Protein AF-A0A537HJK1-F1 (afdb_monomer_lite)

Sequence (276 aa):
MVLLKLMAGYGLSVREIVGTAARRWNKQTEKWVAAEPNLKGLQIQDLSQDGVLVHRKMGGPTELIPLKQDHIGEVRKLIGRRKKGKIIPLSVSRVEQLLRRYSARAGVFDGKVRPQMFRDYYRKNQGLPYLSTTIPLTTTNPPTTTVSRTEGGRHVGRKIDYPGLTYAPINEGGVILLFATMNSNDELGFSVESIADAFPDALVVDYRANRERGVKKYIEFEFLSSNFAKHNHDPAKCDIIDCWEHDWNDCPPNLEVIALKTLIKELERETFGTSR

pLDDT: mean 83.02, std 17.15, range [33.94, 98.5]

Foldseek 3Di:
DLLLCCCQVQLDFPCQAAFADQWDQDPVVRDTDGHDTQHQHFKPVQQDQQAGFTDDGPRPDTDGGGDDNVSSVVLCVCCDPPDIGHSDNDHLVRVLVVQLVVCVVVVVDDSPDHRVVSSVNNVVCPPDPPPPDDDDPPPPDPDDPDPPDDPPDPDFAPALCPVQDGHQDPWLVSLVSLVVSCVVVVNQQWAWPDADPDPLRTWIWHCPVHVVHTDIFGERGGQEPCVCVVVVPDLVRGQEYRYCYYDDPPPDPSYHYHHVVVSSVVVVCVVPVPPD

Structure (mmCIF, N/CA/C/O backbone):
data_AF-A0A537HJK1-F1
#
_entry.id   AF-A0A537HJK1-F1
#
loop_
_atom_site.group_PDB
_atom_site.id
_atom_site.type_symbol
_atom_site.label_atom_id
_atom_site.label_alt_id
_atom_site.label_comp_id
_atom_site.label_asym_id
_atom_site.label_entity_id
_atom_site.label_seq_id
_atom_site.pdbx_PDB_ins_code
_atom_site.Cartn_x
_atom_site.Cartn_y
_atom_site.Cartn_z
_atom_site.occupancy
_atom_site.B_iso_or_equiv
_atom_site.auth_seq_id
_atom_site.auth_comp_id
_atom_site.auth_asym_id
_atom_site.auth_atom_id
_atom_site.pdbx_PDB_model_num
ATOM 1 N N . MET A 1 1 ? -16.360 0.444 6.111 1.00 75.12 1 MET A N 1
ATOM 2 C CA . MET A 1 1 ? -17.560 0.992 6.789 1.00 75.12 1 MET A CA 1
ATOM 3 C C . MET A 1 1 ? -17.384 1.191 8.293 1.00 75.12 1 MET A C 1
ATOM 5 O O . MET A 1 1 ? -17.722 2.274 8.747 1.00 75.12 1 MET A O 1
ATOM 9 N N . VAL A 1 2 ? -16.835 0.226 9.049 1.00 89.44 2 VAL A N 1
ATOM 10 C CA . VAL A 1 2 ? -16.675 0.297 10.525 1.00 89.44 2 VAL A CA 1
ATOM 11 C C . VAL A 1 2 ? -16.113 1.636 11.027 1.00 89.44 2 VAL A C 1
ATOM 13 O O . VAL A 1 2 ? -16.700 2.252 11.906 1.00 89.44 2 VAL A O 1
ATOM 16 N N . LEU A 1 3 ? -15.046 2.156 10.407 1.00 92.62 3 LEU A N 1
ATOM 17 C CA . LEU A 1 3 ? -14.469 3.461 10.764 1.00 92.62 3 LEU A CA 1
ATOM 18 C C . LEU A 1 3 ? -15.491 4.614 10.725 1.00 92.62 3 LEU A C 1
ATOM 20 O O . LEU A 1 3 ? -15.520 5.441 11.631 1.00 92.62 3 LEU A O 1
ATOM 24 N N . LEU A 1 4 ? -16.334 4.678 9.688 1.00 90.62 4 LEU A N 1
ATOM 25 C CA . LEU A 1 4 ? -17.344 5.736 9.554 1.00 90.62 4 LEU A CA 1
ATOM 26 C C . LEU A 1 4 ? -18.434 5.592 10.619 1.00 90.62 4 LEU A C 1
ATOM 28 O O . LEU A 1 4 ? -18.873 6.599 11.168 1.00 90.62 4 LEU A O 1
ATOM 32 N N . LYS A 1 5 ? -18.813 4.351 10.958 1.00 91.00 5 LYS A N 1
ATOM 33 C CA . LYS A 1 5 ? -19.760 4.057 12.042 1.00 91.00 5 LYS A CA 1
ATOM 34 C C . LYS A 1 5 ? -19.214 4.473 13.405 1.00 91.00 5 LYS A C 1
ATOM 36 O O . LYS A 1 5 ? -19.960 5.034 14.194 1.00 91.00 5 LYS A O 1
ATOM 41 N N . LEU A 1 6 ? -17.922 4.264 13.667 1.00 93.19 6 LEU A N 1
ATOM 42 C CA . LEU A 1 6 ? -17.278 4.727 14.901 1.00 93.19 6 LEU A CA 1
ATOM 43 C C . LEU A 1 6 ? -17.316 6.259 15.030 1.00 93.19 6 LEU A C 1
ATOM 45 O O . LEU A 1 6 ? -17.586 6.782 16.108 1.00 93.19 6 LEU A O 1
ATOM 49 N N . MET A 1 7 ? -17.124 6.993 13.929 1.00 93.38 7 MET A N 1
ATOM 50 C CA . MET A 1 7 ? -17.211 8.459 13.952 1.00 93.38 7 MET A CA 1
ATOM 51 C C . MET A 1 7 ? -18.654 8.968 14.074 1.00 93.38 7 MET A C 1
ATOM 53 O O . MET A 1 7 ? -18.929 9.815 14.920 1.00 93.38 7 MET A O 1
ATOM 57 N N . ALA A 1 8 ? -19.575 8.459 13.250 1.00 90.25 8 ALA A N 1
ATOM 58 C CA . ALA A 1 8 ? -20.964 8.930 13.206 1.00 90.25 8 ALA A CA 1
ATOM 59 C C . ALA A 1 8 ? -21.854 8.382 14.324 1.00 90.25 8 ALA A C 1
ATOM 61 O O . ALA A 1 8 ? -22.845 9.014 14.671 1.00 90.25 8 ALA A O 1
ATOM 62 N N . GLY A 1 9 ? -21.520 7.212 14.865 1.00 88.81 9 GLY A N 1
ATOM 63 C CA . GLY A 1 9 ? -22.299 6.527 15.892 1.00 88.81 9 GLY A CA 1
ATOM 64 C C . GLY A 1 9 ? -21.818 6.764 17.315 1.00 88.81 9 GLY A C 1
ATOM 65 O O . GLY A 1 9 ? -22.608 6.605 18.235 1.00 88.81 9 GLY A O 1
ATOM 66 N N . TYR A 1 10 ? -20.545 7.125 17.489 1.00 91.38 10 TYR A N 1
ATOM 67 C CA . TYR A 1 10 ? -19.912 7.206 18.810 1.00 91.38 10 TYR A CA 1
ATOM 68 C C . TYR A 1 10 ? -19.036 8.455 18.985 1.00 91.38 10 TYR A C 1
ATOM 70 O O . TYR A 1 10 ? -18.432 8.661 20.033 1.00 91.38 10 TYR A O 1
ATOM 78 N N . GLY A 1 11 ? -18.943 9.314 17.964 1.00 90.19 11 GLY A N 1
ATOM 79 C CA . GLY A 1 11 ? -18.280 10.615 18.073 1.00 90.19 11 GLY A CA 1
ATOM 80 C C . GLY A 1 11 ? -16.761 10.584 18.112 1.00 90.19 11 GLY A C 1
ATOM 81 O O . GLY A 1 11 ? -16.141 11.617 18.399 1.00 90.19 11 GLY A O 1
ATOM 82 N N . LEU A 1 12 ? -16.153 9.435 17.816 1.00 92.81 12 LEU A N 1
ATOM 83 C CA . LEU A 1 12 ? -14.705 9.321 17.727 1.00 92.81 12 LEU A CA 1
ATOM 84 C C . LEU A 1 12 ? -14.195 10.167 16.556 1.00 92.81 12 LEU A C 1
ATOM 86 O O . LEU A 1 12 ? -14.825 10.282 15.505 1.00 92.81 12 LEU A O 1
ATOM 90 N N . SER A 1 13 ? -13.031 10.780 16.722 1.00 93.25 13 SER A N 1
ATOM 91 C CA . SER A 1 13 ? -12.322 11.435 15.629 1.00 93.25 13 SER A CA 1
ATOM 92 C C . SER A 1 13 ? -11.509 10.425 14.823 1.00 93.25 13 SER A C 1
ATOM 94 O O . SER A 1 13 ? -11.049 9.406 15.336 1.00 93.25 13 SER A O 1
ATOM 96 N N . VAL A 1 14 ? -11.232 10.752 13.558 1.00 93.56 14 VAL A N 1
ATOM 97 C CA . VAL A 1 14 ? -10.385 9.908 12.700 1.00 93.56 14 VAL A CA 1
ATOM 98 C C . VAL A 1 14 ? -9.021 9.614 13.332 1.00 93.56 14 VAL A C 1
ATOM 100 O O . VAL A 1 14 ? -8.525 8.501 13.211 1.00 93.56 14 VAL A O 1
ATOM 103 N N . ARG A 1 15 ? -8.434 10.577 14.055 1.00 91.94 15 ARG A N 1
ATOM 104 C CA . ARG A 1 15 ? -7.116 10.423 14.691 1.00 91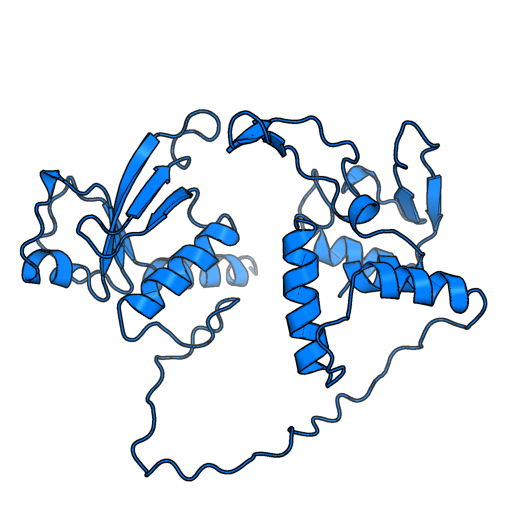.94 15 ARG A CA 1
ATOM 105 C C . ARG A 1 15 ? -7.158 9.540 15.936 1.00 91.94 15 ARG A C 1
ATOM 107 O O . ARG A 1 15 ? -6.177 8.859 16.198 1.00 91.94 15 ARG A O 1
ATOM 114 N N . GLU A 1 16 ? -8.262 9.530 16.675 1.00 93.56 16 GLU A N 1
ATOM 115 C CA . GLU A 1 16 ? -8.461 8.579 17.779 1.00 93.56 16 GLU A CA 1
ATOM 116 C C . GLU A 1 16 ? -8.624 7.157 17.243 1.00 93.56 16 GLU A C 1
ATOM 118 O O . GLU A 1 16 ? -8.127 6.218 17.849 1.00 93.56 16 GLU A O 1
ATOM 123 N N . ILE A 1 17 ? -9.238 7.002 16.066 1.00 94.81 17 ILE A N 1
ATOM 124 C CA . ILE A 1 17 ? -9.432 5.694 15.435 1.00 94.81 17 ILE A CA 1
ATOM 125 C C . ILE A 1 17 ? -8.124 5.151 14.850 1.00 94.81 17 ILE A C 1
ATOM 127 O O . ILE A 1 17 ? -7.726 4.036 15.175 1.00 94.81 17 ILE A O 1
ATOM 131 N N . VAL A 1 18 ? -7.448 5.917 13.986 1.00 93.06 18 VAL A N 1
ATOM 132 C CA . VAL A 1 18 ? -6.310 5.407 13.192 1.00 93.06 18 VAL A CA 1
ATOM 133 C C . VAL A 1 18 ? -4.934 5.856 13.692 1.00 93.06 18 VAL A C 1
ATOM 135 O O . VAL A 1 18 ? -3.899 5.374 13.222 1.00 93.06 18 VAL A O 1
ATOM 138 N N . GLY A 1 19 ? -4.898 6.769 14.660 1.00 90.56 19 GLY A N 1
ATOM 139 C CA . GLY A 1 19 ? -3.673 7.364 15.186 1.00 90.56 19 GLY A CA 1
ATOM 140 C C . GLY A 1 19 ? -3.117 8.488 14.313 1.00 90.56 19 GLY A C 1
ATOM 141 O O . GLY A 1 19 ? -3.625 8.812 13.236 1.00 90.56 19 GLY A O 1
ATOM 142 N N . THR A 1 20 ? -2.044 9.109 14.792 1.00 85.25 20 THR A N 1
ATOM 143 C CA . THR A 1 20 ? -1.252 10.081 14.029 1.00 85.25 20 THR A CA 1
ATOM 144 C C . THR A 1 20 ? -0.061 9.407 13.355 1.00 85.25 20 THR A C 1
ATOM 146 O O . THR A 1 20 ? 0.381 8.342 13.778 1.00 85.25 20 THR A O 1
ATOM 149 N N . ALA A 1 21 ? 0.458 10.021 12.291 1.00 75.94 21 ALA A N 1
ATOM 150 C CA . ALA A 1 21 ? 1.645 9.514 11.612 1.00 75.94 21 ALA A CA 1
ATOM 151 C C . ALA A 1 21 ? 2.870 9.556 12.539 1.00 75.94 21 ALA A C 1
ATOM 153 O O . ALA A 1 21 ? 3.055 10.538 13.255 1.00 75.94 21 ALA A O 1
ATOM 154 N N . ALA A 1 22 ? 3.727 8.536 12.452 1.00 72.44 22 ALA A N 1
ATOM 155 C CA . ALA A 1 22 ? 5.026 8.482 13.132 1.00 72.44 22 ALA A CA 1
ATOM 156 C C . ALA A 1 22 ? 6.115 9.305 12.408 1.00 72.44 22 ALA A C 1
ATOM 158 O O . ALA A 1 22 ? 7.310 9.033 12.499 1.00 72.44 22 ALA A O 1
ATOM 159 N N . ARG A 1 23 ? 5.695 10.280 11.597 1.00 75.12 23 ARG A N 1
ATOM 160 C CA . ARG A 1 23 ? 6.567 11.140 10.802 1.00 75.12 23 ARG A CA 1
ATOM 161 C C . ARG A 1 23 ? 5.969 12.531 10.698 1.00 75.12 23 ARG A C 1
ATOM 163 O O . ARG A 1 23 ? 4.751 12.678 10.568 1.00 75.12 23 ARG A O 1
ATOM 170 N N . ARG A 1 24 ? 6.823 13.548 10.719 1.00 78.44 24 ARG A N 1
ATOM 171 C CA . ARG A 1 24 ? 6.444 14.949 10.508 1.00 78.44 24 ARG A CA 1
ATOM 172 C C . ARG A 1 24 ? 7.284 15.548 9.390 1.00 78.44 24 ARG A C 1
ATOM 174 O O . ARG A 1 24 ? 8.454 15.208 9.247 1.00 78.44 24 ARG A O 1
ATOM 181 N N . TRP A 1 25 ? 6.683 16.438 8.611 1.00 76.81 25 TRP A N 1
ATOM 182 C CA . TRP A 1 25 ? 7.420 17.231 7.636 1.00 76.81 25 TRP A CA 1
ATOM 183 C C . TRP A 1 25 ? 8.265 18.265 8.377 1.00 76.81 25 TRP A C 1
ATOM 185 O O . TRP A 1 25 ? 7.722 19.104 9.102 1.00 76.81 25 TRP A O 1
ATOM 195 N N . ASN A 1 26 ? 9.582 18.191 8.227 1.00 82.06 26 ASN A N 1
ATOM 196 C CA . ASN A 1 26 ? 10.477 19.232 8.695 1.00 82.06 26 ASN A CA 1
ATOM 197 C C . ASN A 1 26 ? 10.571 20.306 7.604 1.00 82.06 26 ASN A C 1
ATOM 199 O O . ASN A 1 26 ? 11.114 20.060 6.534 1.00 82.06 26 ASN A O 1
ATOM 203 N N . LYS A 1 27 ? 10.033 21.499 7.885 1.00 82.06 27 LYS A N 1
ATOM 204 C CA . LYS A 1 27 ? 10.011 22.622 6.936 1.00 82.06 27 LYS A CA 1
ATOM 205 C C . LYS A 1 27 ? 11.396 23.199 6.629 1.00 82.06 27 LYS A C 1
ATOM 207 O O . LYS A 1 27 ? 11.545 23.818 5.592 1.00 82.06 27 LYS A O 1
ATOM 212 N N . GLN A 1 28 ? 12.371 23.033 7.522 1.00 84.69 28 GLN A N 1
ATOM 213 C CA . GLN A 1 28 ? 13.725 23.566 7.336 1.00 84.69 28 GLN A CA 1
ATOM 214 C C . GLN A 1 28 ? 14.575 22.646 6.465 1.00 84.69 28 GLN A C 1
ATOM 216 O O . GLN A 1 28 ? 15.389 23.115 5.684 1.00 84.69 28 GLN A O 1
ATOM 221 N N . THR A 1 29 ? 14.394 21.334 6.614 1.00 84.38 29 THR A N 1
ATOM 222 C CA . THR A 1 29 ? 15.170 20.337 5.866 1.00 84.38 29 THR A CA 1
ATOM 223 C C . THR A 1 29 ? 14.419 19.765 4.670 1.00 84.38 29 THR A C 1
ATOM 225 O O . THR A 1 29 ? 14.973 18.911 3.986 1.00 84.38 29 THR A O 1
ATOM 228 N N . GLU A 1 30 ? 13.160 20.175 4.470 1.00 81.94 30 GLU A N 1
ATOM 229 C CA . GLU A 1 30 ? 12.230 19.665 3.450 1.00 81.94 30 GLU A CA 1
ATOM 230 C C . GLU A 1 30 ? 12.193 18.130 3.382 1.00 81.94 30 GLU A C 1
ATOM 232 O O . GLU A 1 30 ? 12.112 17.511 2.324 1.00 81.94 30 GLU A O 1
ATOM 237 N N . LYS A 1 31 ? 12.282 17.490 4.552 1.00 73.00 31 LYS A N 1
ATOM 238 C CA . LYS A 1 31 ? 12.321 16.032 4.689 1.00 73.00 31 LYS A CA 1
ATOM 239 C C . LYS A 1 31 ? 11.293 15.558 5.699 1.00 73.00 31 LYS A C 1
ATOM 241 O O . LYS A 1 31 ? 11.013 16.211 6.708 1.00 73.00 31 LYS A O 1
ATOM 246 N N . TRP A 1 32 ? 10.760 14.365 5.459 1.00 68.25 32 TRP A N 1
ATOM 247 C CA . TRP A 1 32 ? 10.006 13.635 6.470 1.00 68.25 32 TRP A CA 1
ATOM 248 C C . TRP A 1 32 ? 10.973 13.099 7.520 1.00 68.25 32 TRP A C 1
ATOM 250 O O . TRP A 1 32 ? 11.851 12.303 7.208 1.00 68.25 32 TRP A O 1
ATOM 260 N N . VAL A 1 33 ? 10.802 13.526 8.767 1.00 81.50 33 VAL A N 1
ATOM 261 C CA . VAL A 1 33 ? 11.583 13.023 9.903 1.00 81.50 33 VAL A CA 1
ATOM 262 C C . VAL A 1 33 ? 10.696 12.174 10.801 1.00 81.50 33 VAL A C 1
ATOM 264 O O . VAL A 1 33 ? 9.498 12.455 10.930 1.00 81.50 33 VAL A O 1
ATOM 267 N N . ALA A 1 34 ? 11.278 11.147 11.422 1.00 73.88 34 ALA A N 1
ATOM 268 C CA . ALA A 1 34 ? 10.594 10.348 12.431 1.00 73.88 34 ALA A CA 1
ATOM 269 C C . ALA A 1 34 ? 10.067 11.254 13.556 1.00 73.88 34 ALA A C 1
ATOM 271 O O . ALA A 1 34 ? 10.704 12.236 13.948 1.00 73.88 34 ALA A O 1
ATOM 272 N N . ALA A 1 35 ? 8.865 10.959 14.035 1.00 76.00 35 ALA A N 1
ATOM 273 C CA . ALA A 1 35 ? 8.235 11.680 15.127 1.00 76.00 35 ALA A CA 1
ATOM 274 C C . ALA A 1 35 ? 7.363 10.727 15.933 1.00 76.00 35 ALA A C 1
ATOM 276 O O . ALA A 1 35 ? 6.610 9.949 15.353 1.00 76.00 35 ALA A O 1
ATOM 277 N N . GLU A 1 36 ? 7.412 10.837 17.256 1.00 70.81 36 GLU A N 1
ATOM 278 C CA . GLU A 1 36 ? 6.528 10.063 18.120 1.00 70.81 36 GLU A CA 1
ATOM 279 C C . GLU A 1 36 ? 5.054 10.401 17.829 1.00 70.81 36 GLU A C 1
ATOM 281 O O . GLU A 1 36 ? 4.672 11.582 17.813 1.00 70.81 36 GLU A O 1
ATOM 286 N N . PRO A 1 37 ? 4.196 9.399 17.562 1.00 70.69 37 PRO A N 1
ATOM 287 C CA . PRO A 1 37 ? 2.779 9.634 17.350 1.00 70.69 37 PRO A CA 1
ATOM 288 C C . PRO A 1 37 ? 2.125 10.220 18.605 1.00 70.69 37 PRO A C 1
ATOM 290 O O . PRO A 1 37 ? 2.032 9.570 19.641 1.00 70.69 37 PRO A O 1
ATOM 293 N N . ASN A 1 38 ? 1.542 11.411 18.478 1.00 78.38 38 ASN A N 1
ATOM 294 C CA . ASN A 1 38 ? 0.724 12.021 19.534 1.00 78.38 38 ASN A CA 1
ATOM 295 C C . ASN A 1 38 ? -0.517 11.188 19.908 1.00 78.38 38 ASN A C 1
ATOM 297 O O . ASN A 1 38 ? -1.101 11.393 20.969 1.00 78.38 38 ASN A O 1
ATOM 301 N N . LEU A 1 39 ? -0.969 10.310 19.007 1.00 86.25 39 LEU A N 1
ATOM 302 C CA . LEU A 1 39 ? -2.053 9.357 19.222 1.00 86.25 39 LEU A CA 1
ATOM 303 C C . LEU A 1 39 ? -1.692 8.020 18.579 1.00 86.25 39 LEU A C 1
ATOM 305 O O . LEU A 1 39 ? -1.404 7.963 17.379 1.00 86.25 39 LEU A O 1
ATOM 309 N N . LYS A 1 40 ? -1.789 6.939 19.356 1.00 86.94 40 LYS A N 1
ATOM 310 C CA . LYS A 1 40 ? -1.542 5.570 18.878 1.00 86.94 40 LYS A CA 1
ATOM 311 C C . LYS A 1 40 ? -2.645 5.068 17.935 1.00 86.94 40 LYS A C 1
ATOM 313 O O . LYS A 1 40 ? -2.375 4.252 17.055 1.00 86.94 40 LYS A O 1
ATOM 318 N N . GLY A 1 41 ? -3.857 5.614 18.059 1.00 91.69 41 GLY A N 1
ATOM 319 C CA . GLY A 1 41 ? -5.062 5.057 17.439 1.00 91.69 41 GLY A CA 1
ATOM 320 C C . GLY A 1 41 ? -5.595 3.869 18.239 1.00 91.69 41 GLY A C 1
ATOM 321 O O . GLY A 1 41 ? -4.905 3.400 19.144 1.00 91.69 41 GLY A O 1
ATOM 322 N N . LEU A 1 42 ? -6.779 3.366 17.891 1.00 95.19 42 LEU A N 1
ATOM 323 C CA . LEU A 1 42 ? -7.365 2.205 18.566 1.00 95.19 42 LEU A CA 1
ATOM 324 C C . LEU A 1 42 ? -6.541 0.954 18.280 1.00 95.19 42 LEU A C 1
ATOM 326 O O . LEU A 1 42 ? -6.345 0.568 17.120 1.00 95.19 42 LEU A O 1
ATOM 330 N N . GLN A 1 43 ? -6.087 0.315 19.345 1.00 95.25 43 GLN A N 1
ATOM 331 C CA . GLN A 1 43 ? -5.379 -0.949 19.317 1.00 95.25 43 GLN A CA 1
ATOM 332 C C . GLN A 1 43 ? -6.354 -2.107 19.524 1.00 95.25 43 GLN A C 1
ATOM 334 O O . GLN A 1 43 ? -7.415 -1.956 20.120 1.00 95.25 43 GLN A O 1
ATOM 339 N N . ILE A 1 44 ? -6.006 -3.291 19.027 1.00 96.00 44 ILE A N 1
ATOM 340 C CA . ILE A 1 44 ? -6.808 -4.510 19.217 1.00 96.00 44 ILE A CA 1
ATOM 341 C C . ILE A 1 44 ? -7.032 -4.794 20.708 1.00 96.00 44 ILE A C 1
ATOM 343 O O . ILE A 1 44 ? -8.096 -5.266 21.091 1.00 96.00 44 ILE A O 1
ATOM 347 N N . GLN A 1 45 ? -6.047 -4.455 21.535 1.00 95.12 45 GLN A N 1
ATOM 348 C CA . GLN A 1 45 ? -6.072 -4.604 22.985 1.00 95.12 45 GLN A CA 1
ATOM 349 C C . GLN A 1 45 ? -7.061 -3.658 23.678 1.00 95.12 45 GLN A C 1
ATOM 351 O O . GLN A 1 45 ? -7.446 -3.917 24.812 1.00 95.12 45 GLN A O 1
ATOM 356 N N . ASP A 1 46 ? -7.492 -2.595 22.997 1.00 94.38 46 ASP A N 1
ATOM 357 C CA . ASP A 1 46 ? -8.422 -1.614 23.550 1.00 94.38 46 ASP A CA 1
ATOM 358 C C . ASP A 1 46 ? -9.881 -2.092 23.461 1.00 94.38 46 ASP A C 1
ATOM 360 O O . ASP A 1 46 ? -10.762 -1.502 24.083 1.00 94.38 46 ASP A O 1
ATOM 364 N N . LEU A 1 47 ? -10.168 -3.135 22.672 1.00 96.75 47 LEU A N 1
ATOM 365 C CA . LEU A 1 47 ? -11.522 -3.643 22.444 1.00 96.75 47 LEU A CA 1
ATOM 366 C C . LEU A 1 47 ? -11.922 -4.689 23.497 1.00 96.75 47 LEU A C 1
ATOM 368 O O . LEU A 1 47 ? -11.283 -5.734 23.614 1.00 96.75 47 LEU A O 1
ATOM 372 N N . SER A 1 48 ? -13.044 -4.463 24.183 1.00 95.94 48 SER A N 1
ATOM 373 C CA . SER A 1 48 ? -13.635 -5.392 25.156 1.00 95.94 48 SER A CA 1
ATOM 374 C C . SER A 1 48 ? -14.973 -5.978 24.665 1.00 95.94 48 SER A C 1
ATOM 376 O O . SER A 1 48 ? -15.292 -5.945 23.471 1.00 95.94 48 SER A O 1
ATOM 378 N N . GLN A 1 49 ? -15.739 -6.613 25.560 1.00 93.69 49 GLN A N 1
ATOM 379 C CA . GLN A 1 49 ? -17.126 -7.023 25.290 1.00 93.69 49 GLN A CA 1
ATOM 380 C C . GLN A 1 49 ? -18.128 -5.871 25.435 1.00 93.69 49 GLN A C 1
ATOM 382 O O . GLN A 1 49 ? -19.212 -5.951 24.864 1.00 93.69 49 GLN A O 1
ATOM 387 N N . ASP A 1 50 ? -17.743 -4.800 26.128 1.00 91.38 50 ASP A N 1
ATOM 388 C CA . ASP A 1 50 ? -18.634 -3.688 26.470 1.00 91.38 50 ASP A CA 1
ATOM 389 C C . ASP A 1 50 ? -18.348 -2.434 25.642 1.00 91.38 50 ASP A C 1
ATOM 391 O O . ASP A 1 50 ? -19.181 -1.535 25.545 1.00 91.38 50 ASP A O 1
ATOM 395 N N . GLY A 1 51 ? -17.174 -2.352 25.012 1.00 94.31 51 GLY A N 1
ATOM 396 C CA . GLY A 1 51 ? -16.802 -1.177 24.243 1.00 94.31 51 GLY A CA 1
ATOM 397 C C . GLY A 1 51 ? -15.358 -1.164 23.776 1.00 94.31 51 GLY A C 1
ATOM 398 O O . GLY A 1 51 ? -14.726 -2.206 23.604 1.00 94.31 51 GLY A O 1
ATOM 399 N N . VAL A 1 52 ? -14.844 0.042 23.549 1.00 96.00 52 VAL A N 1
ATOM 400 C CA . VAL A 1 52 ? -13.448 0.271 23.176 1.00 96.00 52 VAL A CA 1
ATOM 401 C C . VAL A 1 52 ? -12.831 1.374 24.030 1.00 96.00 52 VAL A C 1
ATOM 403 O O . VAL A 1 52 ? -13.443 2.423 24.232 1.00 96.00 52 VAL A O 1
ATOM 406 N N . LEU A 1 53 ? -11.622 1.142 24.534 1.00 95.56 53 LEU A N 1
ATOM 407 C CA . LEU A 1 53 ? -10.829 2.154 25.224 1.00 95.56 53 LEU A CA 1
ATOM 408 C C . LEU A 1 53 ? -10.276 3.159 24.207 1.00 95.56 53 LEU A C 1
ATOM 410 O O . LEU A 1 53 ? -9.655 2.799 23.210 1.00 95.56 53 LEU A O 1
ATOM 414 N N . VAL A 1 54 ? -10.515 4.444 24.447 1.00 93.75 54 VAL A N 1
ATOM 415 C CA . VAL A 1 54 ? -10.090 5.532 23.564 1.00 93.75 54 VAL A CA 1
ATOM 416 C C . VAL A 1 54 ? -9.067 6.398 24.280 1.00 93.75 54 VAL A C 1
ATOM 418 O O . VAL A 1 54 ? -9.370 7.059 25.272 1.00 93.75 54 VAL A O 1
ATOM 421 N N . HIS A 1 55 ? -7.852 6.442 23.736 1.00 89.62 55 HIS A N 1
ATOM 422 C CA . HIS A 1 55 ? -6.790 7.318 24.223 1.00 89.62 55 HIS A CA 1
ATOM 423 C C . HIS A 1 55 ? -6.939 8.732 23.647 1.00 89.62 55 HIS A C 1
ATOM 425 O O . HIS A 1 55 ? -6.903 8.928 22.427 1.00 89.62 55 HIS A O 1
ATOM 431 N N . ARG A 1 56 ? -7.092 9.733 24.519 1.00 85.56 56 ARG A N 1
ATOM 432 C CA . ARG A 1 56 ? -7.252 11.142 24.129 1.00 85.56 56 ARG A CA 1
ATOM 433 C C . ARG A 1 56 ? -5.895 11.822 23.904 1.00 85.56 56 ARG A C 1
ATOM 435 O O . ARG A 1 56 ? -4.847 11.363 24.353 1.00 85.56 56 ARG A O 1
ATOM 442 N N . LYS A 1 57 ? -5.901 12.941 23.173 1.00 78.88 57 LYS A N 1
ATOM 443 C CA . LYS A 1 57 ? -4.681 13.715 22.874 1.00 78.88 57 LYS A CA 1
ATOM 444 C C . LYS A 1 57 ? -4.140 14.380 24.155 1.00 78.88 57 LYS A C 1
ATOM 446 O O . LYS A 1 57 ? -4.926 14.801 24.994 1.00 78.88 57 LYS A O 1
ATOM 451 N N . MET A 1 58 ? -2.816 14.553 24.241 1.00 67.12 58 MET A N 1
ATOM 452 C CA . MET A 1 58 ? -2.111 15.317 25.292 1.00 67.12 58 MET A CA 1
ATOM 453 C C . MET A 1 58 ? -2.334 14.809 26.726 1.00 67.12 58 MET A C 1
ATOM 455 O O . MET A 1 58 ? -2.572 15.603 27.628 1.00 67.12 58 MET A O 1
ATOM 459 N N . GLY A 1 59 ? -2.288 13.492 26.940 1.00 63.00 59 GLY A N 1
ATOM 460 C CA . GLY A 1 59 ? -2.450 12.921 28.284 1.00 63.00 59 GLY A CA 1
ATOM 461 C C . GLY A 1 59 ? -3.871 13.034 28.844 1.00 63.00 59 GLY A C 1
ATOM 462 O O . GLY A 1 59 ? -4.071 12.828 30.036 1.00 63.00 59 GLY A O 1
ATOM 463 N N . GLY A 1 60 ? -4.857 13.354 27.997 1.00 73.62 60 GLY A N 1
ATOM 464 C CA . GLY A 1 60 ? -6.262 13.277 28.381 1.00 73.62 60 GLY A CA 1
ATOM 465 C C . GLY A 1 60 ? -6.647 11.859 28.828 1.00 73.62 60 GLY A C 1
ATOM 466 O O . GLY A 1 60 ? -5.995 10.888 28.423 1.00 73.62 60 GLY A O 1
ATOM 467 N N . PRO A 1 61 ? -7.703 11.725 29.649 1.00 81.00 61 PRO A N 1
ATOM 468 C CA . PRO A 1 61 ? -8.070 10.449 30.244 1.00 81.00 61 PRO A CA 1
ATOM 469 C C . PRO A 1 61 ? -8.368 9.416 29.158 1.00 81.00 61 PRO A C 1
ATOM 471 O O . PRO A 1 61 ? -8.977 9.728 28.133 1.00 81.00 61 PRO A O 1
ATOM 474 N N . THR A 1 62 ? -7.929 8.180 29.387 1.00 88.81 62 THR A N 1
ATOM 475 C CA . THR A 1 62 ? -8.402 7.051 28.583 1.00 88.81 62 THR A CA 1
ATOM 476 C C . THR A 1 62 ? -9.824 6.735 29.023 1.00 88.81 62 THR A C 1
ATOM 478 O O . THR A 1 62 ? -10.084 6.604 30.215 1.00 88.81 62 THR A O 1
ATOM 481 N N . GLU A 1 63 ? -10.738 6.641 28.067 1.00 92.06 63 GLU A N 1
ATOM 482 C CA . GLU A 1 63 ? -12.167 6.481 28.332 1.00 92.06 63 GLU A CA 1
ATOM 483 C C . GLU A 1 63 ? -12.691 5.233 27.626 1.00 92.06 63 GLU A C 1
ATOM 485 O O . GLU A 1 63 ? -12.389 5.014 26.452 1.00 92.06 63 GLU A O 1
ATOM 490 N N . LEU A 1 64 ? -13.489 4.424 28.325 1.00 93.94 64 LEU A N 1
ATOM 491 C CA . LEU A 1 64 ? -14.226 3.331 27.702 1.00 93.94 64 LEU A CA 1
ATOM 492 C C . LEU A 1 64 ? -15.462 3.902 27.010 1.00 93.94 64 LEU A C 1
ATOM 494 O O . LEU A 1 64 ? -16.372 4.390 27.672 1.00 93.94 64 LEU A O 1
ATOM 498 N N . ILE A 1 65 ? -15.506 3.808 25.684 1.00 93.19 65 ILE A N 1
ATOM 499 C CA . ILE A 1 65 ? -16.687 4.167 24.902 1.00 93.19 65 ILE A CA 1
ATOM 500 C C . ILE A 1 65 ? -17.526 2.906 24.686 1.00 93.19 65 ILE A C 1
ATOM 502 O O . ILE A 1 65 ? -17.051 1.997 23.991 1.00 93.19 65 ILE A O 1
ATOM 506 N N . PRO A 1 66 ? -18.754 2.830 25.239 1.00 93.81 66 PRO A N 1
ATOM 507 C CA . PRO A 1 66 ? -19.613 1.672 25.057 1.00 93.81 66 PRO A CA 1
ATOM 508 C C . PRO A 1 66 ? -19.967 1.485 23.585 1.00 93.81 66 PRO A C 1
ATOM 510 O O . PRO A 1 66 ? -20.387 2.431 22.914 1.00 93.81 66 PRO A O 1
ATOM 513 N N . LEU A 1 67 ? -19.810 0.263 23.081 1.00 92.00 67 LEU A N 1
ATOM 514 C CA . LEU A 1 67 ? -20.175 -0.088 21.712 1.00 92.00 67 LEU A CA 1
ATOM 515 C C . LEU A 1 67 ? -21.349 -1.065 21.726 1.00 92.00 67 LEU A C 1
ATOM 517 O O . LEU A 1 67 ? -21.412 -1.979 22.543 1.00 92.00 67 LEU A O 1
ATOM 521 N N . LYS A 1 68 ? -22.275 -0.906 20.780 1.00 91.25 68 LYS A N 1
ATOM 522 C CA . LYS A 1 68 ? -23.329 -1.897 20.552 1.00 91.25 68 LYS A CA 1
ATOM 523 C C . LYS A 1 68 ? -22.721 -3.238 20.127 1.00 91.25 68 LYS A C 1
ATOM 525 O O . LYS A 1 68 ? -21.712 -3.272 19.420 1.00 91.25 68 LYS A O 1
ATOM 530 N N . GLN A 1 69 ? -23.372 -4.333 20.512 1.00 91.31 69 GLN A N 1
ATOM 531 C CA . GLN A 1 69 ? -22.867 -5.691 20.284 1.00 91.31 69 GLN A CA 1
ATOM 532 C C . GLN A 1 69 ? -22.687 -6.037 18.798 1.00 91.31 69 GLN A C 1
ATOM 534 O O . GLN A 1 69 ? -21.707 -6.681 18.427 1.00 91.31 69 GLN A O 1
ATOM 539 N N . ASP A 1 70 ? -23.571 -5.549 17.929 1.00 91.00 70 ASP A N 1
ATOM 540 C CA . ASP A 1 70 ? -23.447 -5.681 16.474 1.00 91.00 70 ASP A CA 1
ATOM 541 C C . ASP A 1 70 ? -22.168 -5.009 15.945 1.00 91.00 70 ASP A C 1
ATOM 543 O O . ASP A 1 70 ? -21.403 -5.606 15.186 1.00 91.00 70 ASP A O 1
ATOM 547 N N . HIS A 1 71 ? -21.870 -3.798 16.413 1.00 93.06 71 HIS A N 1
ATOM 548 C CA . HIS A 1 71 ? -20.653 -3.078 16.054 1.00 93.06 71 HIS A CA 1
ATOM 549 C C . HIS A 1 71 ? -19.396 -3.723 16.632 1.00 93.06 71 HIS A C 1
ATOM 551 O O . HIS A 1 71 ? -18.382 -3.769 15.937 1.00 93.06 71 HIS A O 1
ATOM 557 N N . ILE A 1 72 ? -19.447 -4.271 17.849 1.00 94.38 72 ILE A N 1
ATOM 558 C CA . ILE A 1 72 ? -18.346 -5.081 18.393 1.00 94.38 72 ILE A CA 1
ATOM 559 C C . ILE A 1 72 ? -18.096 -6.292 17.488 1.00 94.38 72 ILE A C 1
ATOM 561 O O . ILE A 1 72 ? -16.945 -6.573 17.150 1.00 94.38 72 ILE A O 1
ATOM 565 N N . GLY A 1 73 ? -19.156 -6.963 17.029 1.00 93.62 73 GLY A N 1
ATOM 566 C CA . GLY A 1 73 ? -19.074 -8.053 16.057 1.00 93.62 73 GLY A CA 1
ATOM 567 C C . GLY A 1 73 ? -18.399 -7.636 14.747 1.00 93.62 73 GLY A C 1
ATOM 568 O O . GLY A 1 73 ? -17.473 -8.307 14.289 1.00 93.62 73 GLY A O 1
ATOM 569 N N . GLU A 1 74 ? -18.788 -6.497 14.168 1.00 94.19 74 GLU A N 1
ATOM 570 C CA . GLU A 1 74 ? -18.158 -5.961 12.952 1.00 94.19 74 GLU A CA 1
ATOM 571 C C . GLU A 1 74 ? -16.683 -5.598 13.155 1.00 94.19 74 GLU A C 1
ATOM 573 O O . GLU A 1 74 ? -15.849 -5.882 12.290 1.00 94.19 74 GLU A O 1
ATOM 578 N N . VAL A 1 75 ? -16.342 -4.989 14.296 1.00 95.00 75 VAL A N 1
ATOM 579 C CA . VAL A 1 75 ? -14.956 -4.662 14.644 1.00 95.00 75 VAL A CA 1
ATOM 580 C C . VAL A 1 75 ? -14.138 -5.946 14.798 1.00 95.00 75 VAL A C 1
ATOM 582 O O . VAL A 1 75 ? -13.061 -6.044 14.215 1.00 95.00 75 VAL A O 1
ATOM 585 N N . ARG A 1 76 ? -14.645 -6.966 15.502 1.00 95.38 76 ARG A N 1
ATOM 586 C CA . ARG A 1 76 ? -13.969 -8.270 15.639 1.00 95.38 76 ARG A CA 1
ATOM 587 C C . ARG A 1 76 ? -13.792 -8.969 14.294 1.00 95.38 76 ARG A C 1
ATOM 589 O O . ARG A 1 76 ? -12.714 -9.491 14.023 1.00 95.38 76 ARG A O 1
ATOM 596 N N . LYS A 1 77 ? -14.799 -8.913 13.417 1.00 94.94 77 LYS A N 1
ATOM 597 C CA . LYS A 1 77 ? -14.701 -9.439 12.048 1.00 94.94 77 LYS A CA 1
ATOM 598 C C . LYS A 1 77 ? -13.605 -8.729 11.247 1.00 94.94 77 LYS A C 1
ATOM 600 O O . LYS A 1 77 ? -12.855 -9.391 10.540 1.00 94.94 77 LYS A O 1
ATOM 605 N N . LEU A 1 78 ? -13.474 -7.407 11.391 1.00 92.19 78 LEU A N 1
ATOM 606 C CA . LEU A 1 78 ? -12.394 -6.623 10.776 1.00 92.19 78 LEU A CA 1
ATOM 607 C C . LEU A 1 78 ? -11.009 -6.942 11.372 1.00 92.19 78 LEU A C 1
ATOM 609 O O . LEU A 1 78 ? -9.996 -6.898 10.671 1.00 92.19 78 LEU A O 1
ATOM 613 N N . ILE A 1 79 ? -10.935 -7.237 12.671 1.00 93.12 79 ILE A N 1
ATOM 614 C CA . ILE A 1 79 ? -9.695 -7.670 13.329 1.00 93.12 79 ILE A CA 1
ATOM 615 C C . ILE A 1 79 ? -9.244 -9.026 12.773 1.00 93.12 79 ILE A C 1
ATOM 617 O O . ILE A 1 79 ? -8.054 -9.216 12.498 1.00 93.12 79 ILE A O 1
ATOM 621 N N . GLY A 1 80 ? -10.188 -9.940 12.547 1.00 93.44 80 GLY A N 1
ATOM 622 C CA . GLY A 1 80 ? -9.903 -11.284 12.065 1.00 93.44 80 GLY A CA 1
ATOM 623 C C . GLY A 1 80 ? -9.078 -12.064 13.091 1.00 93.44 80 GLY A C 1
ATOM 624 O O . GLY A 1 80 ? -9.385 -12.067 14.280 1.00 93.44 80 GLY A O 1
ATOM 625 N N . ARG A 1 81 ? -8.002 -12.720 12.643 1.00 92.25 81 ARG A N 1
ATOM 626 C CA . ARG A 1 81 ? -7.125 -13.532 13.511 1.00 92.25 81 ARG A CA 1
ATOM 627 C C . ARG A 1 81 ? -6.046 -12.718 14.243 1.00 92.25 81 ARG A C 1
ATOM 629 O O . ARG A 1 81 ? -5.332 -13.272 15.079 1.00 92.25 81 ARG A O 1
ATOM 636 N N . ARG A 1 82 ? -5.915 -11.418 13.946 1.00 94.00 82 ARG A N 1
ATOM 637 C CA . ARG A 1 82 ? -4.864 -10.552 14.506 1.00 94.00 82 ARG A CA 1
ATOM 638 C C . ARG A 1 82 ? -5.028 -10.406 16.021 1.00 94.00 82 ARG A C 1
ATOM 640 O O . ARG A 1 82 ? -6.134 -10.217 16.517 1.00 94.00 82 ARG A O 1
ATOM 647 N N . LYS A 1 83 ? -3.911 -10.463 16.753 1.00 90.38 83 LYS A N 1
ATOM 648 C CA . LYS A 1 83 ? -3.884 -10.351 18.226 1.00 90.38 83 LYS A CA 1
ATOM 649 C C . LYS A 1 83 ? -3.308 -9.030 18.743 1.00 90.38 83 LYS A C 1
ATOM 651 O O . LYS A 1 83 ? -3.521 -8.692 19.899 1.00 90.38 83 LYS A O 1
ATOM 656 N N . LYS A 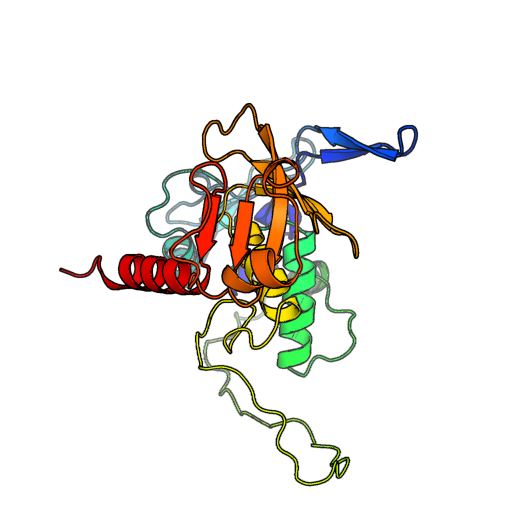1 84 ? -2.575 -8.292 17.904 1.00 92.81 84 LYS A N 1
ATOM 657 C CA . LYS A 1 84 ? -1.894 -7.043 18.272 1.00 92.81 84 LYS A CA 1
ATOM 658 C C . LYS A 1 84 ? -1.891 -6.031 17.129 1.00 92.81 84 LYS A C 1
ATOM 660 O O . LYS A 1 84 ? -1.957 -6.417 15.962 1.00 92.81 84 LYS A O 1
ATOM 665 N N . GLY A 1 85 ? -1.755 -4.755 17.481 1.00 89.56 85 GLY A N 1
ATOM 666 C CA . GLY A 1 85 ? -1.653 -3.634 16.546 1.00 89.56 85 GLY A CA 1
ATOM 667 C C . GLY A 1 85 ? -2.969 -2.878 16.385 1.00 89.56 85 GLY A C 1
ATOM 668 O O . GLY A 1 85 ? -3.923 -3.103 17.126 1.00 89.56 85 GLY A O 1
ATOM 669 N N . LYS A 1 86 ? -3.025 -1.977 15.399 1.00 92.56 86 LYS A N 1
ATOM 670 C CA . LYS A 1 86 ? -4.195 -1.121 15.164 1.00 92.56 86 LYS A CA 1
ATOM 671 C C . LYS A 1 86 ? -5.406 -1.931 14.707 1.00 92.56 86 LYS A C 1
ATOM 673 O O . LYS A 1 86 ? -5.298 -2.762 13.800 1.00 92.56 86 LYS A O 1
ATOM 678 N N . ILE A 1 87 ? -6.584 -1.612 15.244 1.00 94.62 87 ILE A N 1
ATOM 679 C CA . ILE A 1 87 ? -7.859 -2.165 14.760 1.00 94.62 87 ILE A CA 1
ATOM 680 C C . ILE A 1 87 ? -8.031 -1.829 13.272 1.00 94.62 87 ILE A C 1
ATOM 682 O O . ILE A 1 87 ? -8.272 -2.722 12.456 1.00 94.62 87 ILE A O 1
ATOM 686 N N . ILE A 1 88 ? -7.830 -0.554 12.918 1.00 93.81 88 ILE A N 1
ATOM 687 C CA . ILE A 1 88 ? -7.867 -0.043 11.543 1.00 93.81 88 ILE A CA 1
ATOM 688 C C . ILE A 1 88 ? -6.461 0.448 11.157 1.00 93.81 88 ILE A C 1
ATOM 690 O O . ILE A 1 88 ? -6.083 1.565 11.524 1.00 93.81 88 ILE A O 1
ATOM 694 N N . PRO A 1 89 ? -5.674 -0.355 10.416 1.00 89.31 89 PRO A N 1
ATOM 695 C CA . PRO A 1 89 ? -4.300 -0.025 10.037 1.00 89.31 89 PRO A CA 1
ATOM 696 C C . PRO A 1 89 ? -4.251 0.909 8.814 1.00 89.31 89 PRO A C 1
ATOM 698 O O . PRO A 1 89 ? -3.579 0.634 7.829 1.00 89.31 89 PRO A O 1
ATOM 701 N N . LEU A 1 90 ? -4.985 2.023 8.852 1.00 87.75 90 LEU A N 1
ATOM 702 C CA . LEU A 1 90 ? -4.972 3.040 7.794 1.00 87.75 90 LEU A CA 1
ATOM 703 C C . LEU A 1 90 ? -4.310 4.329 8.283 1.00 87.75 90 LEU A C 1
ATOM 705 O O . LEU A 1 90 ? -4.254 4.608 9.476 1.00 87.75 90 LEU A O 1
ATOM 709 N N . SER A 1 91 ? -3.837 5.158 7.355 1.00 85.00 91 SER A N 1
ATOM 710 C CA . SER A 1 91 ? -3.452 6.538 7.662 1.00 85.00 91 SER A CA 1
ATOM 711 C C . SER A 1 91 ? -4.659 7.475 7.556 1.00 85.00 91 SER A C 1
ATOM 713 O O . SER A 1 91 ? -5.615 7.191 6.832 1.00 85.00 91 SER A O 1
ATOM 715 N N . VAL A 1 92 ? -4.606 8.635 8.221 1.00 85.38 92 VAL A N 1
ATOM 716 C CA . VAL A 1 92 ? -5.646 9.677 8.086 1.00 85.38 92 VAL A CA 1
ATOM 717 C C . VAL A 1 92 ? -5.838 10.072 6.617 1.00 85.38 92 VAL A C 1
ATOM 719 O O . VAL A 1 92 ? -6.968 10.144 6.145 1.00 85.38 92 VAL A O 1
ATOM 722 N N . SER A 1 93 ? -4.741 10.238 5.870 1.00 81.00 93 SER A N 1
ATOM 723 C CA . SER A 1 93 ? -4.793 10.565 4.440 1.00 81.00 93 SER A CA 1
ATOM 724 C C . SER A 1 93 ? -5.481 9.465 3.628 1.00 81.00 93 SER A C 1
ATOM 726 O O . SER A 1 93 ? -6.332 9.756 2.788 1.00 81.00 93 SER A O 1
ATOM 728 N N . ARG A 1 94 ? -5.201 8.186 3.921 1.00 84.31 94 ARG A N 1
ATOM 729 C CA . ARG A 1 94 ? -5.870 7.070 3.244 1.00 84.31 94 ARG A CA 1
ATOM 730 C C . ARG A 1 94 ? -7.368 7.044 3.542 1.00 84.31 94 ARG A C 1
ATOM 732 O O . ARG A 1 94 ? -8.159 6.794 2.637 1.00 84.31 94 ARG A O 1
ATOM 739 N N . VAL A 1 95 ? -7.771 7.353 4.775 1.00 87.31 95 VAL A N 1
ATOM 740 C CA . VAL A 1 95 ? -9.190 7.498 5.137 1.00 87.31 95 VAL A CA 1
ATOM 741 C C . VAL A 1 95 ? -9.849 8.616 4.327 1.00 87.31 95 VAL A C 1
ATOM 743 O O . VAL A 1 95 ? -10.924 8.403 3.774 1.00 87.31 95 VAL A O 1
ATOM 746 N N . GLU A 1 96 ? -9.207 9.777 4.203 1.00 83.88 96 GLU A N 1
ATOM 747 C CA . GLU A 1 96 ? -9.719 10.897 3.403 1.00 83.88 96 GLU A CA 1
ATOM 748 C C . GLU A 1 96 ? -9.850 10.541 1.914 1.00 83.88 96 GLU A C 1
ATOM 750 O O . GLU A 1 96 ? -10.870 10.845 1.297 1.00 83.88 96 GLU A O 1
ATOM 755 N N . GLN A 1 97 ? -8.866 9.845 1.338 1.00 80.56 97 GLN A N 1
ATOM 756 C CA . GLN A 1 97 ? -8.925 9.368 -0.049 1.00 80.56 97 GLN A CA 1
ATOM 757 C C . GLN A 1 97 ? -10.089 8.395 -0.274 1.00 80.56 97 GLN A C 1
ATOM 759 O O . GLN A 1 97 ? -10.850 8.544 -1.231 1.00 80.56 97 GLN A O 1
ATOM 764 N N . LEU A 1 98 ? -10.249 7.407 0.613 1.00 83.69 98 LEU A N 1
ATOM 765 C CA . LEU A 1 98 ? -11.351 6.447 0.532 1.00 83.69 98 LEU A CA 1
ATOM 766 C C . LEU A 1 98 ? -12.703 7.145 0.680 1.00 83.69 98 LEU A C 1
ATOM 768 O O . LEU A 1 98 ? -13.643 6.828 -0.044 1.00 83.69 98 LEU A O 1
ATOM 772 N N . LEU A 1 99 ? -12.799 8.126 1.576 1.00 84.81 99 LEU A N 1
ATOM 773 C CA . LEU A 1 99 ? -14.026 8.874 1.805 1.00 84.81 99 LEU A CA 1
ATOM 774 C C . LEU A 1 99 ? -14.465 9.662 0.570 1.00 84.81 99 LEU A C 1
ATOM 776 O O . LEU A 1 99 ? -15.651 9.656 0.245 1.00 84.81 99 LEU A O 1
ATOM 780 N N . ARG A 1 100 ? -13.524 10.269 -0.165 1.00 79.06 100 ARG A N 1
ATOM 781 C CA . ARG A 1 100 ? -13.817 10.914 -1.455 1.00 79.06 100 ARG A CA 1
ATOM 782 C C . ARG A 1 100 ? -14.439 9.925 -2.444 1.00 79.06 100 ARG A C 1
ATOM 784 O O . ARG A 1 100 ? -15.454 10.244 -3.055 1.00 79.06 100 ARG A O 1
ATOM 791 N N . ARG A 1 101 ? -13.888 8.707 -2.543 1.00 78.44 101 ARG A N 1
ATOM 792 C CA . ARG A 1 101 ? -14.413 7.648 -3.428 1.00 78.44 101 ARG A CA 1
ATOM 793 C C . ARG A 1 101 ? -15.812 7.185 -3.016 1.00 78.44 101 ARG A C 1
ATOM 795 O O . ARG A 1 101 ? -16.693 7.081 -3.864 1.00 78.44 101 ARG A O 1
ATOM 802 N N . TYR A 1 102 ? -16.034 6.937 -1.724 1.00 81.56 102 TYR A N 1
ATOM 803 C CA . TYR A 1 102 ? -17.351 6.526 -1.224 1.00 81.56 102 TYR A CA 1
ATOM 804 C C . TYR A 1 102 ? -18.405 7.619 -1.401 1.00 81.56 102 TYR A C 1
ATOM 806 O O . TYR A 1 102 ? -19.528 7.310 -1.782 1.00 81.56 102 TYR A O 1
ATOM 814 N N . SER A 1 103 ? -18.040 8.884 -1.182 1.00 76.81 103 SER A N 1
ATOM 815 C CA . SER A 1 103 ? -18.956 10.020 -1.356 1.00 76.81 103 SER A CA 1
ATOM 816 C C . SER A 1 103 ? -19.379 10.173 -2.816 1.00 76.81 103 SER A C 1
ATOM 818 O O . SER A 1 103 ? -20.565 10.323 -3.092 1.00 76.81 103 SER A O 1
ATOM 820 N N . ALA A 1 104 ? -18.429 10.033 -3.750 1.00 71.56 104 ALA A N 1
ATOM 821 C CA . ALA A 1 104 ? -18.718 10.034 -5.182 1.00 71.56 104 ALA A CA 1
ATOM 822 C C . ALA A 1 104 ? -19.681 8.900 -5.570 1.00 71.56 104 ALA A C 1
ATOM 824 O O . ALA A 1 104 ? -20.671 9.141 -6.254 1.00 71.56 104 ALA A O 1
ATOM 825 N N . ARG A 1 105 ? -19.437 7.675 -5.081 1.00 74.69 105 ARG A N 1
ATOM 826 C CA . ARG A 1 105 ? -20.305 6.518 -5.358 1.00 74.69 105 ARG A CA 1
ATOM 827 C C . ARG A 1 105 ? -21.698 6.646 -4.740 1.00 74.69 105 ARG A C 1
ATOM 829 O O . ARG A 1 105 ? -22.652 6.127 -5.300 1.00 74.69 105 ARG A O 1
ATOM 836 N N . ALA A 1 106 ? -21.814 7.311 -3.597 1.00 74.12 106 ALA A N 1
ATOM 837 C CA . ALA A 1 106 ? -23.090 7.546 -2.930 1.00 74.12 106 ALA A CA 1
ATOM 838 C C . ALA A 1 106 ? -23.898 8.703 -3.551 1.00 74.12 106 ALA A C 1
ATOM 840 O O . ALA A 1 106 ? -24.952 9.042 -3.024 1.00 74.12 106 ALA A O 1
ATOM 841 N N . GLY A 1 107 ? -23.397 9.356 -4.609 1.00 74.69 107 GLY A N 1
ATOM 842 C CA . GLY A 1 107 ? -24.038 10.541 -5.188 1.00 74.69 107 GLY A CA 1
ATOM 843 C C . GLY A 1 107 ? -24.015 11.766 -4.266 1.00 74.69 107 GLY A C 1
ATOM 844 O O . GLY A 1 107 ? -24.645 12.775 -4.562 1.00 74.69 107 GLY A O 1
ATOM 845 N N . VAL A 1 108 ? -23.264 11.712 -3.161 1.00 71.56 108 VAL A N 1
ATOM 846 C CA . VAL A 1 108 ? -23.068 12.831 -2.230 1.00 71.56 108 VAL A CA 1
ATOM 847 C C . VAL A 1 108 ? -21.917 13.677 -2.776 1.00 71.56 108 VAL A C 1
ATOM 849 O O . VAL A 1 108 ? -20.793 13.679 -2.264 1.00 71.56 108 VAL A O 1
ATOM 852 N N . PHE A 1 109 ? -22.167 14.302 -3.924 1.00 51.88 109 PHE A N 1
ATOM 853 C CA . PHE A 1 109 ? -21.163 15.025 -4.688 1.00 51.88 109 PHE A CA 1
ATOM 854 C C . PHE A 1 109 ? -21.031 16.454 -4.173 1.00 51.88 109 PHE A C 1
ATOM 856 O O . PHE A 1 109 ? -21.927 17.266 -4.352 1.00 51.88 109 PHE A O 1
ATOM 863 N N . ASP A 1 110 ? -19.888 16.737 -3.543 1.00 56.16 110 ASP A N 1
ATOM 864 C CA . ASP A 1 110 ? -19.274 18.071 -3.620 1.00 56.16 110 ASP A CA 1
ATOM 865 C C . ASP A 1 110 ? -17.768 18.079 -3.283 1.00 56.16 110 ASP A C 1
ATOM 867 O O . ASP A 1 110 ? -17.185 19.119 -2.990 1.00 56.16 110 ASP A O 1
ATOM 871 N N . GLY A 1 111 ? -17.104 16.912 -3.219 1.00 55.91 111 GLY A N 1
ATOM 872 C CA . GLY A 1 111 ? -15.670 16.819 -2.888 1.00 55.91 111 GLY A CA 1
ATOM 873 C C . GLY A 1 111 ? -15.278 17.306 -1.478 1.00 55.91 111 GLY A C 1
ATOM 874 O O . GLY A 1 111 ? -14.098 17.266 -1.121 1.00 55.91 111 GLY A O 1
ATOM 875 N N . LYS A 1 112 ? -16.255 17.738 -0.669 1.00 70.44 112 LYS A N 1
ATOM 876 C CA . LYS A 1 112 ? -16.089 18.364 0.654 1.00 70.44 112 LYS A CA 1
ATOM 877 C C . LYS A 1 112 ? -16.310 17.414 1.829 1.00 70.44 112 LYS A C 1
ATOM 879 O O . LYS A 1 112 ? -16.149 17.839 2.972 1.00 70.44 112 LYS A O 1
ATOM 884 N N . VAL A 1 113 ? -16.667 16.151 1.585 1.00 80.94 113 VAL A N 1
ATOM 885 C CA . VAL A 1 113 ? -16.916 15.188 2.666 1.00 80.94 113 VAL A CA 1
ATOM 886 C C . VAL A 1 113 ? -15.609 14.892 3.401 1.00 80.94 113 VAL A C 1
ATOM 888 O O . VAL A 1 113 ? -14.686 14.284 2.860 1.00 80.94 113 VAL A O 1
ATOM 891 N N . ARG A 1 114 ? -15.527 15.350 4.652 1.00 86.81 114 ARG A N 1
ATOM 892 C CA . ARG A 1 114 ? -14.364 15.188 5.534 1.00 86.81 114 ARG A CA 1
ATOM 893 C C . ARG A 1 114 ? -14.705 14.258 6.694 1.00 86.81 114 ARG A C 1
ATOM 895 O O . ARG A 1 114 ? -15.849 14.275 7.147 1.00 86.81 114 ARG A O 1
ATOM 902 N N . PRO A 1 115 ? -13.730 13.525 7.264 1.00 88.56 115 PRO A N 1
ATOM 903 C CA . PRO A 1 115 ? -13.980 12.668 8.425 1.00 88.56 115 PRO A CA 1
ATOM 904 C C . PRO A 1 115 ? -14.650 13.411 9.592 1.00 88.56 115 PRO A C 1
ATOM 906 O O . PRO A 1 115 ? -15.542 12.874 10.243 1.00 88.56 115 PRO A O 1
ATOM 909 N N . GLN A 1 116 ? -14.287 14.683 9.801 1.00 88.94 116 GLN A N 1
ATOM 910 C CA . GLN A 1 116 ? -14.876 15.532 10.841 1.00 88.94 116 GLN A CA 1
ATOM 911 C C . GLN A 1 116 ? -16.400 15.691 10.703 1.00 88.94 116 GLN A C 1
ATOM 913 O O . GLN A 1 116 ? -17.081 15.771 11.718 1.00 88.94 116 GLN A O 1
ATOM 918 N N . MET A 1 117 ? -16.956 15.637 9.488 1.00 89.62 117 MET A N 1
ATOM 919 C CA . MET A 1 117 ? -18.402 15.781 9.273 1.00 89.62 117 MET A CA 1
ATOM 920 C C . MET A 1 117 ? -19.210 14.639 9.895 1.00 89.62 117 MET A C 1
ATOM 922 O O . MET A 1 117 ? -20.329 14.864 10.336 1.00 89.62 117 MET A O 1
ATOM 926 N N . PHE A 1 118 ? -18.648 13.430 9.987 1.00 89.81 118 PHE A N 1
ATOM 927 C CA . PHE A 1 118 ? -19.304 12.290 10.641 1.00 89.81 118 PHE A CA 1
ATOM 928 C C . PHE A 1 118 ? -19.369 12.496 12.153 1.00 89.81 118 PHE A C 1
ATOM 930 O O . PHE A 1 118 ? -20.382 12.223 12.787 1.00 89.81 118 PHE A O 1
ATOM 937 N N . ARG A 1 119 ? -18.305 13.049 12.732 1.00 88.06 119 ARG A N 1
ATOM 938 C CA . ARG A 1 119 ? -18.284 13.419 14.145 1.00 88.06 119 ARG A CA 1
ATOM 939 C C . ARG A 1 119 ? -19.222 14.590 14.441 1.00 88.06 119 ARG A C 1
ATOM 941 O O . ARG A 1 119 ? -19.876 14.601 15.480 1.00 88.06 119 ARG A O 1
ATOM 948 N N . ASP A 1 120 ? -19.303 15.564 13.539 1.00 86.19 120 ASP A N 1
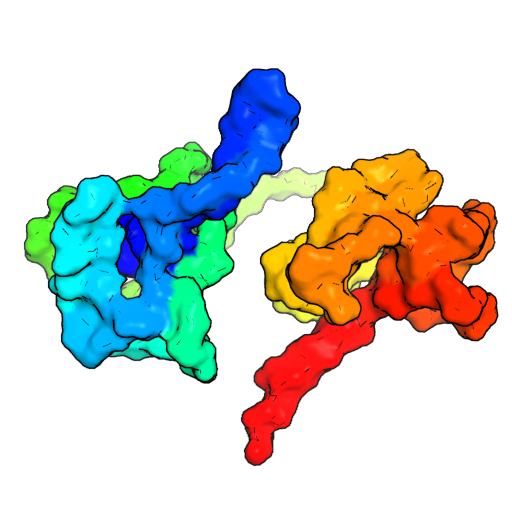ATOM 949 C CA . ASP A 1 120 ? -20.254 16.672 13.655 1.00 86.19 120 ASP A CA 1
ATOM 950 C C . ASP A 1 120 ? -21.695 16.167 13.533 1.00 86.19 120 ASP A C 1
ATOM 952 O O . ASP A 1 120 ? -22.555 16.604 14.293 1.00 86.19 120 ASP A O 1
ATOM 956 N N . TYR A 1 121 ? -21.946 15.200 12.643 1.00 86.75 121 TYR A N 1
ATOM 957 C CA . TYR A 1 121 ? -23.220 14.493 12.564 1.00 86.75 121 TYR A CA 1
ATOM 958 C C . TYR A 1 121 ? -23.561 13.831 13.901 1.00 86.75 121 TYR A C 1
ATOM 960 O O . TYR A 1 121 ? -24.636 14.093 14.426 1.00 86.75 121 TYR A O 1
ATOM 968 N N . TYR A 1 122 ? -22.646 13.061 14.501 1.00 86.81 122 TYR A N 1
ATOM 969 C CA . TYR A 1 122 ? -22.876 12.461 15.819 1.00 86.81 122 TYR A CA 1
ATOM 970 C C . TYR A 1 122 ? -23.265 13.511 16.865 1.00 86.81 122 TYR A C 1
ATOM 972 O O . TYR A 1 122 ? -24.284 13.371 17.527 1.00 86.81 122 TYR A O 1
ATOM 980 N N . ARG A 1 123 ? -22.489 14.597 16.977 1.00 85.75 123 ARG A N 1
ATOM 981 C CA . ARG A 1 123 ? -22.740 15.676 17.948 1.00 85.75 123 ARG A CA 1
ATOM 982 C C . ARG A 1 123 ? -24.101 16.341 17.765 1.00 85.75 123 ARG A C 1
ATOM 984 O O . ARG A 1 123 ? -24.760 16.632 18.753 1.00 85.75 123 ARG A O 1
ATOM 991 N N . LYS A 1 124 ? -24.507 16.586 16.517 1.00 84.38 124 LYS A N 1
ATOM 992 C CA . LYS A 1 124 ? -25.793 17.219 16.189 1.00 84.38 124 LYS A CA 1
ATOM 993 C C . LYS A 1 124 ? -26.992 16.292 16.387 1.00 84.38 124 LYS A C 1
ATOM 995 O O . LYS A 1 124 ? -28.098 16.786 16.538 1.00 84.38 124 LYS A O 1
ATOM 1000 N N . ASN A 1 125 ? -26.774 14.978 16.372 1.00 78.81 125 ASN A N 1
ATOM 1001 C CA . ASN A 1 125 ? -27.827 13.963 16.417 1.00 78.81 125 ASN A CA 1
ATOM 1002 C C . ASN A 1 125 ? -27.762 13.105 17.695 1.00 78.81 125 ASN A C 1
ATOM 1004 O O . ASN A 1 125 ? -28.224 11.964 17.707 1.00 78.81 125 ASN A O 1
ATOM 1008 N N . GLN A 1 126 ? -27.185 13.644 18.776 1.00 67.12 126 GLN A N 1
ATOM 1009 C CA . GLN A 1 126 ? -27.221 13.026 20.103 1.00 67.12 126 GLN A CA 1
ATOM 1010 C C . GLN A 1 126 ? -28.686 12.870 20.544 1.00 67.12 126 GLN A C 1
ATOM 1012 O O . GLN A 1 126 ? -29.370 13.866 20.759 1.00 67.12 126 GLN A O 1
ATOM 1017 N N . GLY A 1 127 ? -29.171 11.627 20.639 1.00 53.66 127 GLY A N 1
ATOM 1018 C CA . GLY A 1 127 ? -30.546 11.305 21.050 1.00 53.66 127 GLY A CA 1
ATOM 1019 C C . GLY A 1 127 ? -31.471 10.774 19.947 1.00 53.66 127 GLY A C 1
ATOM 1020 O O . GLY A 1 127 ? -32.579 10.348 20.257 1.00 53.66 127 GLY A O 1
ATOM 1021 N N . LEU A 1 128 ? -31.039 10.728 18.680 1.00 45.72 128 LEU A N 1
ATOM 1022 C CA . LEU A 1 128 ? -31.799 10.036 17.632 1.00 45.72 128 LEU A CA 1
ATOM 1023 C C . LEU A 1 128 ? -31.486 8.528 17.655 1.00 45.72 128 LEU A C 1
ATOM 1025 O O . LEU A 1 128 ? -30.308 8.153 17.700 1.00 45.72 128 LEU A O 1
ATOM 1029 N N . PRO A 1 129 ? -32.499 7.640 17.613 1.00 43.06 129 PRO A N 1
ATOM 1030 C CA . PRO A 1 129 ? -32.259 6.209 17.513 1.00 43.06 129 PRO A CA 1
ATOM 1031 C C . PRO A 1 129 ? -31.452 5.927 16.241 1.00 43.06 129 PRO A C 1
ATOM 1033 O O . PRO A 1 129 ? -31.818 6.337 15.141 1.00 43.06 129 PRO A O 1
ATOM 1036 N N . TYR A 1 130 ? -30.305 5.272 16.434 1.00 44.38 130 TYR A N 1
ATOM 1037 C CA . TYR A 1 130 ? -29.366 4.862 15.390 1.00 44.38 130 TYR A CA 1
ATOM 1038 C C . TYR A 1 130 ? -30.112 4.317 14.170 1.00 44.38 130 TYR A C 1
ATOM 1040 O O . TYR A 1 130 ? -30.977 3.460 14.346 1.00 44.38 130 TYR A O 1
ATOM 1048 N N . LEU A 1 131 ? -29.750 4.791 12.971 1.00 43.84 131 LEU A N 1
ATOM 1049 C CA . LEU A 1 131 ? -30.288 4.339 11.685 1.00 43.84 131 LEU A CA 1
ATOM 1050 C C . LEU A 1 131 ? -30.395 2.811 11.678 1.00 43.84 131 LEU A C 1
ATOM 1052 O O . LEU A 1 131 ? -29.388 2.106 11.582 1.00 43.84 131 LEU A O 1
ATOM 1056 N N . SER A 1 132 ? -31.625 2.326 11.849 1.00 37.38 132 SER A N 1
ATOM 1057 C CA . SER A 1 132 ? -31.950 0.914 11.764 1.00 37.38 132 SER A CA 1
ATOM 1058 C C . SER A 1 132 ? -31.589 0.436 10.367 1.00 37.38 132 SER A C 1
ATOM 1060 O O . SER A 1 132 ? -31.882 1.088 9.362 1.00 37.38 132 SER A O 1
ATOM 1062 N N . THR A 1 133 ? -30.883 -0.683 10.329 1.00 46.62 133 THR A N 1
ATOM 1063 C CA . THR A 1 133 ? -30.496 -1.424 9.140 1.00 46.62 133 THR A CA 1
ATOM 1064 C C . THR A 1 133 ? -31.681 -1.568 8.191 1.00 46.62 133 THR A C 1
ATOM 1066 O O . THR A 1 133 ? -32.640 -2.260 8.513 1.00 46.62 133 THR A O 1
ATOM 1069 N N . THR A 1 134 ? -31.611 -0.896 7.042 1.00 38.50 134 THR A N 1
ATOM 1070 C CA . THR A 1 134 ? -31.904 -1.374 5.675 1.00 38.50 134 THR A CA 1
ATOM 1071 C C . THR A 1 134 ? -32.049 -0.130 4.801 1.00 38.50 134 THR A C 1
ATOM 1073 O O . THR A 1 134 ? -33.113 0.472 4.731 1.00 38.50 134 THR A O 1
ATOM 1076 N N . ILE A 1 135 ? -30.968 0.283 4.137 1.00 35.97 135 ILE A N 1
ATOM 1077 C CA . ILE A 1 135 ? -31.105 1.139 2.956 1.00 35.97 135 ILE A CA 1
ATOM 1078 C C . ILE A 1 135 ? -31.214 0.163 1.784 1.00 35.97 135 ILE A C 1
ATOM 1080 O O . ILE A 1 135 ? -30.257 -0.588 1.564 1.00 35.97 135 ILE A O 1
ATOM 1084 N N . PRO A 1 136 ? -32.335 0.120 1.045 1.00 33.94 136 PRO A N 1
ATOM 1085 C CA . PRO A 1 136 ? -32.357 -0.569 -0.232 1.00 33.94 136 PRO A CA 1
ATOM 1086 C C . PRO A 1 136 ? -31.295 0.101 -1.101 1.00 33.94 136 PRO A C 1
ATOM 1088 O O . PRO A 1 136 ? -31.340 1.313 -1.314 1.00 33.94 136 PRO A O 1
ATOM 1091 N N . LEU A 1 137 ? -30.313 -0.661 -1.578 1.00 33.94 137 LEU A N 1
ATOM 1092 C CA . LEU A 1 137 ? -29.423 -0.202 -2.638 1.00 33.94 137 LEU A CA 1
ATOM 1093 C C . LEU A 1 137 ? -30.266 -0.062 -3.911 1.00 33.94 137 LEU A C 1
ATOM 1095 O O . LEU A 1 137 ? -30.253 -0.936 -4.770 1.00 33.94 137 LEU A O 1
ATOM 1099 N N . THR A 1 138 ? -31.028 1.022 -4.037 1.00 34.62 138 THR A N 1
ATOM 1100 C CA . THR A 1 138 ? -31.543 1.450 -5.332 1.00 34.62 138 THR A CA 1
ATOM 1101 C C . THR A 1 138 ? -30.346 1.946 -6.122 1.00 34.62 138 THR A C 1
ATOM 1103 O O . THR A 1 138 ? -29.862 3.060 -5.930 1.00 34.62 138 THR A O 1
ATOM 1106 N N . THR A 1 139 ? -29.824 1.072 -6.976 1.00 36.88 139 THR A N 1
ATOM 1107 C CA . THR A 1 139 ? -28.899 1.414 -8.050 1.00 36.88 139 THR A CA 1
ATOM 1108 C C . THR A 1 139 ? -29.614 2.335 -9.033 1.00 36.88 139 THR A C 1
ATOM 1110 O O . THR A 1 139 ? -30.148 1.885 -10.0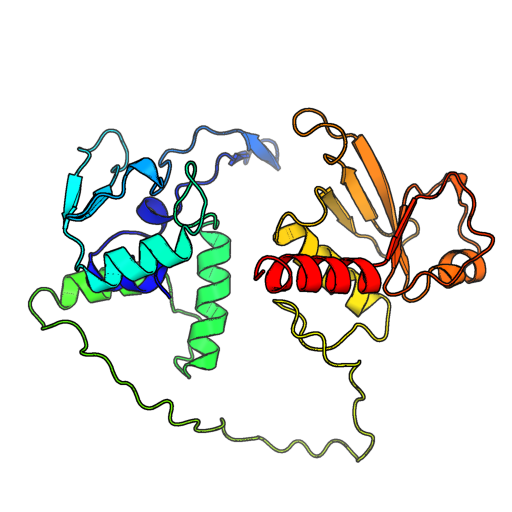43 1.00 36.88 139 THR A O 1
ATOM 1113 N N . THR A 1 140 ? -29.654 3.632 -8.744 1.00 38.75 140 THR A N 1
ATOM 1114 C CA . THR A 1 140 ? -29.900 4.625 -9.784 1.00 38.75 140 THR A CA 1
ATOM 1115 C C . THR A 1 140 ? -28.552 4.921 -10.424 1.00 38.75 140 THR A C 1
ATOM 1117 O O . THR A 1 140 ? -27.667 5.542 -9.836 1.00 38.75 140 THR A O 1
ATOM 1120 N N . ASN A 1 141 ? -28.356 4.367 -11.621 1.00 38.22 141 ASN A N 1
ATOM 1121 C CA . ASN A 1 141 ? -27.209 4.710 -12.449 1.00 38.22 141 ASN A CA 1
ATOM 1122 C C . ASN A 1 141 ? -27.230 6.230 -12.695 1.00 38.22 141 ASN A C 1
ATOM 1124 O O . ASN A 1 141 ? -28.301 6.773 -12.986 1.00 38.22 141 ASN A O 1
ATOM 1128 N N . PRO A 1 142 ? -26.093 6.934 -12.570 1.00 40.66 142 PRO A N 1
ATOM 1129 C CA . PRO A 1 142 ? -26.039 8.358 -12.871 1.00 40.66 142 PRO A CA 1
ATOM 1130 C C . PRO A 1 142 ? -26.412 8.613 -14.342 1.00 40.66 142 PRO A C 1
ATOM 1132 O O . PRO A 1 142 ? -26.192 7.738 -15.189 1.00 40.66 142 PRO A O 1
ATOM 1135 N N . PRO A 1 143 ? -26.963 9.799 -14.663 1.00 37.75 143 PRO A N 1
ATOM 1136 C CA . PRO A 1 143 ? -27.326 10.146 -16.029 1.00 37.75 143 PRO A CA 1
ATOM 1137 C C . PRO A 1 143 ? -26.085 10.050 -16.917 1.00 37.75 143 PRO A C 1
ATOM 1139 O O . PRO A 1 143 ? -25.071 10.712 -16.696 1.00 37.75 143 PRO A O 1
ATOM 1142 N N . THR A 1 144 ? -26.166 9.157 -17.899 1.00 38.81 144 THR A N 1
ATOM 1143 C CA . THR A 1 144 ? -25.124 8.961 -18.901 1.00 38.81 144 THR A CA 1
ATOM 1144 C C . THR A 1 144 ? -25.215 10.117 -19.881 1.00 38.81 144 THR A C 1
ATOM 1146 O O . THR A 1 144 ? -26.109 10.148 -20.722 1.00 38.81 144 THR A O 1
ATOM 1149 N N . THR A 1 145 ? -24.296 11.075 -19.789 1.00 38.31 145 THR A N 1
ATOM 1150 C CA . THR A 1 145 ? -24.054 11.996 -20.901 1.00 38.31 145 THR A CA 1
ATOM 1151 C C . THR A 1 145 ? -23.384 11.187 -22.005 1.00 38.31 145 THR A C 1
ATOM 1153 O O . THR A 1 145 ? -22.180 10.933 -21.968 1.00 38.31 145 THR A O 1
ATOM 1156 N N . THR A 1 146 ? -24.184 10.713 -22.958 1.00 38.34 146 THR A N 1
ATOM 1157 C CA . THR A 1 146 ? -23.728 10.032 -24.170 1.00 38.34 146 THR A CA 1
ATOM 1158 C C . THR A 1 146 ? -22.910 10.997 -25.017 1.00 38.34 146 THR A C 1
ATOM 1160 O O . THR A 1 146 ? -23.432 11.719 -25.860 1.00 38.34 146 THR A O 1
ATOM 1163 N N . VAL A 1 147 ? -21.598 10.996 -24.799 1.00 45.47 147 VAL A N 1
ATOM 1164 C CA . VAL A 1 147 ? -20.643 11.405 -25.825 1.00 45.47 147 VAL A CA 1
ATOM 1165 C C . VAL A 1 147 ? -20.496 10.196 -26.742 1.00 45.47 147 VAL A C 1
ATOM 1167 O O . VAL A 1 147 ? -19.905 9.192 -26.341 1.00 45.47 147 VAL A O 1
ATOM 1170 N N . SER A 1 148 ? -21.068 10.261 -27.945 1.00 44.97 148 SER A N 1
ATOM 1171 C CA . SER A 1 148 ? -20.910 9.219 -28.961 1.00 44.97 148 SER A CA 1
ATOM 1172 C C . SER A 1 148 ? -19.456 9.197 -29.438 1.00 44.97 148 SER A C 1
ATOM 1174 O O . SER A 1 148 ? -19.074 9.872 -30.394 1.00 44.97 148 SER A O 1
ATOM 1176 N N . ARG A 1 149 ? -18.609 8.445 -28.737 1.00 50.75 149 ARG A N 1
ATOM 1177 C CA . ARG A 1 149 ? -17.336 7.992 -29.289 1.00 50.75 149 ARG A CA 1
ATOM 1178 C C . ARG A 1 149 ? -17.626 6.745 -30.110 1.00 50.75 149 ARG A C 1
ATOM 1180 O O . ARG A 1 149 ? -18.174 5.781 -29.591 1.00 50.75 149 ARG A O 1
ATOM 1187 N N . THR A 1 150 ? -17.291 6.848 -31.389 1.00 43.81 150 THR A N 1
ATOM 1188 C CA . THR A 1 150 ? -17.338 5.822 -32.432 1.00 43.81 150 THR A CA 1
ATOM 1189 C C . THR A 1 150 ? -17.009 4.419 -31.924 1.00 43.81 150 THR A C 1
ATOM 1191 O O . THR A 1 150 ? -16.097 4.240 -31.114 1.00 43.81 150 THR A O 1
ATOM 1194 N N . GLU A 1 151 ? -17.759 3.445 -32.440 1.00 47.97 151 GLU A N 1
ATOM 1195 C CA . GLU A 1 151 ? -17.670 2.006 -32.192 1.00 47.97 151 GLU A CA 1
ATOM 1196 C C . GLU A 1 151 ? -16.283 1.446 -32.544 1.00 47.97 151 GLU A C 1
ATOM 1198 O O . GLU A 1 151 ? -16.027 0.916 -33.617 1.00 47.97 151 GLU A O 1
ATOM 1203 N N . GLY A 1 152 ? -15.366 1.583 -31.596 1.00 46.25 152 GLY A N 1
ATOM 1204 C CA . GLY A 1 152 ? -14.122 0.837 -31.492 1.00 46.25 152 GLY A CA 1
ATOM 1205 C C . GLY A 1 152 ? -13.930 0.578 -30.009 1.00 46.25 152 GLY A C 1
ATOM 1206 O O . GLY A 1 152 ? -13.356 1.407 -29.302 1.00 46.25 152 GLY A O 1
ATOM 1207 N N . GLY A 1 153 ? -14.560 -0.486 -29.504 1.00 52.59 153 GLY A N 1
ATOM 1208 C CA . GLY A 1 153 ? -14.641 -0.767 -28.073 1.00 52.59 153 GLY A CA 1
ATOM 1209 C C . GLY A 1 153 ? -13.265 -0.686 -27.415 1.00 52.59 153 GLY A C 1
ATOM 1210 O O . GLY A 1 153 ? -12.324 -1.348 -27.838 1.00 52.59 153 GLY A O 1
ATOM 1211 N N . ARG A 1 154 ? -13.126 0.140 -26.373 1.00 66.50 154 ARG A N 1
ATOM 1212 C CA . ARG A 1 154 ? -11.909 0.154 -25.554 1.00 66.50 154 ARG A CA 1
ATOM 1213 C C . ARG A 1 154 ? -11.826 -1.184 -24.829 1.00 66.50 154 ARG A C 1
ATOM 1215 O O . ARG A 1 154 ? -12.567 -1.410 -23.875 1.00 66.50 154 ARG A O 1
ATOM 1222 N N . HIS A 1 155 ? -10.973 -2.077 -25.318 1.00 76.69 155 HIS A N 1
ATOM 1223 C CA . HIS A 1 155 ? -10.770 -3.384 -24.710 1.00 76.69 155 HIS A CA 1
ATOM 1224 C C . HIS A 1 155 ? -10.125 -3.231 -23.327 1.00 76.69 155 HIS A C 1
ATOM 1226 O O . HIS A 1 155 ? -9.231 -2.410 -23.127 1.00 76.69 155 HIS A O 1
ATOM 1232 N N . VAL A 1 156 ? -10.604 -4.021 -22.370 1.00 82.50 156 VAL A N 1
ATOM 1233 C CA . VAL A 1 156 ? -10.012 -4.173 -21.036 1.00 82.50 156 VAL A CA 1
ATOM 1234 C C . VAL A 1 156 ? -9.397 -5.564 -20.921 1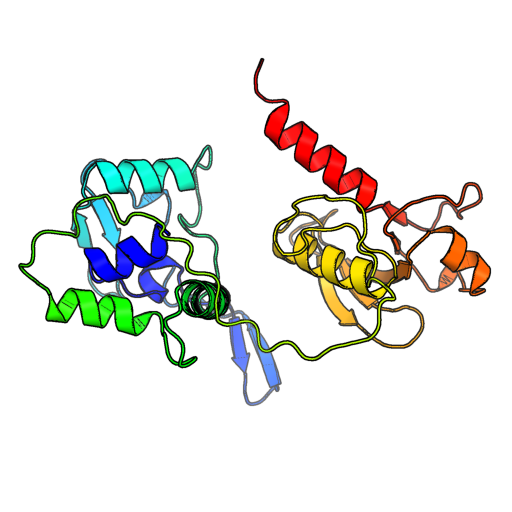.00 82.50 156 VAL A C 1
ATOM 1236 O O . VAL A 1 156 ? -9.779 -6.475 -21.657 1.00 82.50 156 VAL A O 1
ATOM 1239 N N . GLY A 1 157 ? -8.456 -5.738 -19.993 1.00 85.94 157 GLY A N 1
ATOM 1240 C CA . GLY A 1 157 ? -7.891 -7.052 -19.699 1.00 85.94 157 GLY A CA 1
ATOM 1241 C C . GLY A 1 157 ? -8.903 -8.003 -19.053 1.00 85.94 157 GLY A C 1
ATOM 1242 O O . GLY A 1 157 ? -10.027 -7.631 -18.709 1.00 85.94 157 GLY A O 1
ATOM 1243 N N . ARG A 1 158 ? -8.489 -9.258 -18.841 1.00 87.00 158 ARG A N 1
ATOM 1244 C CA . ARG A 1 158 ? -9.295 -10.253 -18.112 1.00 87.00 158 ARG A CA 1
ATOM 1245 C C . ARG A 1 158 ? -9.660 -9.744 -16.713 1.00 87.00 158 ARG A C 1
ATOM 1247 O O . ARG A 1 158 ? -8.870 -9.044 -16.088 1.00 87.00 158 ARG A O 1
ATOM 1254 N N . LYS A 1 159 ? -10.820 -10.120 -16.184 1.00 82.44 159 LYS A N 1
ATOM 1255 C CA . LYS A 1 159 ? -11.212 -9.744 -14.818 1.00 82.44 159 LYS A CA 1
ATOM 1256 C C . LYS A 1 159 ? -10.273 -10.392 -13.791 1.00 82.44 159 LYS A C 1
ATOM 1258 O O . LYS A 1 159 ? -9.976 -11.578 -13.911 1.00 82.44 159 LYS A O 1
ATOM 1263 N N . ILE A 1 160 ? -9.812 -9.603 -12.823 1.00 82.69 160 ILE A N 1
ATOM 1264 C CA . ILE A 1 160 ? -8.961 -10.043 -11.700 1.00 82.69 160 ILE A CA 1
ATOM 1265 C C . ILE A 1 160 ? -9.499 -9.586 -10.338 1.00 82.69 160 ILE A C 1
ATOM 1267 O O . ILE A 1 160 ? -9.041 -10.072 -9.318 1.00 82.69 160 ILE A O 1
ATOM 1271 N N . ASP A 1 161 ? -10.445 -8.636 -10.309 1.00 80.38 161 ASP A N 1
ATOM 1272 C CA . ASP A 1 161 ? -11.100 -8.131 -9.090 1.00 80.38 161 ASP A CA 1
ATOM 1273 C C . ASP A 1 161 ? -10.144 -7.707 -7.953 1.00 80.38 161 ASP A C 1
ATOM 1275 O O . ASP A 1 161 ? -10.526 -7.666 -6.781 1.00 80.38 161 ASP A O 1
ATOM 1279 N N . TYR A 1 162 ? -8.918 -7.307 -8.297 1.00 80.00 162 TYR A N 1
ATOM 1280 C CA . TYR A 1 162 ? -7.930 -6.867 -7.323 1.00 80.00 162 TYR A CA 1
ATOM 1281 C C . TYR A 1 162 ? -8.301 -5.473 -6.771 1.00 80.00 162 TYR A C 1
ATOM 1283 O O . TYR A 1 162 ? -8.756 -4.600 -7.527 1.00 80.00 162 TYR A O 1
ATOM 1291 N N . PRO A 1 163 ? -8.150 -5.200 -5.457 1.00 75.12 163 PRO A N 1
ATOM 1292 C CA . PRO A 1 163 ? -8.498 -3.904 -4.882 1.00 75.12 163 PRO A CA 1
ATOM 1293 C C . PRO A 1 163 ? -7.808 -2.751 -5.614 1.00 75.12 163 PRO A C 1
ATOM 1295 O O . PRO A 1 163 ? -6.597 -2.633 -5.579 1.00 75.12 163 PRO A O 1
ATOM 1298 N N . GLY A 1 164 ? -8.576 -1.864 -6.251 1.00 73.25 164 GLY A N 1
ATOM 1299 C CA . GLY A 1 164 ? -8.025 -0.729 -7.005 1.00 73.25 164 GLY A CA 1
ATOM 1300 C C . GLY A 1 164 ? -7.764 -0.993 -8.491 1.00 73.25 164 GLY A C 1
ATOM 1301 O O . GLY A 1 164 ? -7.602 -0.015 -9.218 1.00 73.25 164 GLY A O 1
ATOM 1302 N N . LEU A 1 165 ? -7.830 -2.249 -8.952 1.00 81.12 165 LEU A N 1
ATOM 1303 C CA . LEU A 1 165 ? -7.700 -2.623 -10.360 1.00 81.12 165 LEU A CA 1
ATOM 1304 C C . LEU A 1 165 ? -8.569 -3.855 -10.702 1.00 81.12 165 LEU A C 1
ATOM 1306 O O . LEU A 1 165 ? -8.201 -4.995 -10.445 1.00 81.12 165 LEU A O 1
ATOM 1310 N N . THR A 1 166 ? -9.746 -3.628 -11.295 1.00 80.56 166 THR A N 1
ATOM 1311 C CA . THR A 1 166 ? -10.730 -4.697 -11.583 1.00 80.56 166 THR A CA 1
ATOM 1312 C C . THR A 1 166 ? -10.314 -5.632 -12.723 1.00 80.56 166 THR A C 1
ATOM 1314 O O . THR A 1 166 ? -10.626 -6.824 -12.691 1.00 80.56 166 THR A O 1
ATOM 1317 N N . TYR A 1 167 ? -9.634 -5.098 -13.735 1.00 88.00 167 TYR A N 1
ATOM 1318 C CA . TYR A 1 167 ? -9.223 -5.823 -14.937 1.00 88.00 167 TYR A CA 1
ATOM 1319 C C . TYR A 1 167 ? -7.701 -5.864 -15.021 1.00 88.00 167 TYR A C 1
ATOM 1321 O O . TYR A 1 167 ? -7.041 -4.910 -14.619 1.00 88.00 167 TYR A O 1
ATOM 1329 N N . ALA A 1 168 ? -7.159 -6.960 -15.546 1.00 89.88 168 ALA A N 1
ATOM 1330 C CA . ALA A 1 168 ? -5.731 -7.150 -15.714 1.00 89.88 168 ALA A CA 1
ATOM 1331 C C . ALA A 1 168 ? -5.108 -6.005 -16.527 1.00 89.88 168 ALA A C 1
ATOM 1333 O O . ALA A 1 168 ? -5.765 -5.484 -17.440 1.00 89.88 168 ALA A O 1
ATOM 1334 N N . PRO A 1 169 ? -3.844 -5.652 -16.234 1.00 93.12 169 PRO A N 1
ATOM 1335 C CA . PRO A 1 169 ? -3.056 -4.789 -17.098 1.00 93.12 169 PRO A CA 1
ATOM 1336 C C . PRO A 1 169 ? -3.095 -5.268 -18.553 1.00 93.12 169 PRO A C 1
ATOM 1338 O O . PRO A 1 169 ? -3.162 -6.468 -18.824 1.00 93.12 169 PRO A O 1
ATOM 1341 N N . ILE A 1 170 ? -3.050 -4.314 -19.480 1.00 91.44 170 ILE A N 1
ATOM 1342 C CA . ILE A 1 170 ? -2.903 -4.560 -20.925 1.00 91.44 170 ILE A CA 1
ATOM 1343 C C . ILE A 1 170 ? -1.695 -3.809 -21.510 1.00 91.44 170 ILE A C 1
ATOM 1345 O O . ILE A 1 170 ? -1.532 -3.765 -22.723 1.00 91.44 170 ILE A O 1
ATOM 1349 N N . ASN A 1 171 ? -0.911 -3.160 -20.645 1.00 88.69 171 ASN A N 1
ATOM 1350 C CA . ASN A 1 171 ? 0.294 -2.384 -20.935 1.00 88.69 171 ASN A CA 1
ATOM 1351 C C . ASN A 1 171 ? 1.086 -2.146 -19.633 1.00 88.69 171 ASN A C 1
ATOM 1353 O O . ASN A 1 171 ? 0.590 -2.469 -18.545 1.00 88.69 171 ASN A O 1
ATOM 1357 N N . GLU A 1 172 ? 2.272 -1.541 -19.738 1.00 89.31 172 GLU A N 1
ATOM 1358 C CA . GLU A 1 172 ? 3.181 -1.238 -18.620 1.00 89.31 172 GLU A CA 1
ATOM 1359 C C . GLU A 1 172 ? 2.530 -0.307 -17.586 1.00 89.31 172 GLU A C 1
ATOM 1361 O O . GLU A 1 172 ? 2.618 -0.535 -16.382 1.00 89.31 172 GLU A O 1
ATOM 1366 N N . GLY A 1 173 ? 1.763 0.697 -18.028 1.00 91.56 173 GLY A N 1
ATOM 1367 C CA . GLY A 1 173 ? 1.069 1.618 -17.117 1.00 91.56 173 GLY A CA 1
ATOM 1368 C C . GLY A 1 173 ? 0.085 0.916 -16.169 1.00 91.56 173 GLY A C 1
ATOM 1369 O O . GLY A 1 173 ? -0.061 1.302 -15.006 1.00 91.56 173 GLY A O 1
ATOM 1370 N N . GLY A 1 174 ? -0.574 -0.147 -16.639 1.00 92.69 174 GLY A N 1
ATOM 1371 C CA . GLY A 1 174 ? -1.400 -1.007 -15.795 1.00 92.69 174 GLY A CA 1
ATOM 1372 C C . GLY A 1 174 ? -0.582 -1.819 -14.784 1.00 92.69 174 GLY A C 1
ATOM 1373 O O . GLY A 1 174 ? -1.045 -2.007 -13.658 1.00 92.69 174 GLY A O 1
ATOM 1374 N N . VAL A 1 175 ? 0.622 -2.264 -15.164 1.00 95.00 175 VAL A N 1
ATOM 1375 C CA . VAL A 1 175 ? 1.567 -2.977 -14.283 1.00 95.00 175 VAL A CA 1
ATOM 1376 C C . VAL A 1 175 ? 2.026 -2.063 -13.156 1.00 95.00 175 VAL A C 1
ATOM 1378 O O . VAL A 1 175 ? 1.856 -2.417 -11.994 1.00 95.00 175 VAL A O 1
ATOM 1381 N N . ILE A 1 176 ? 2.455 -0.839 -13.475 1.00 94.94 176 ILE A N 1
ATOM 1382 C CA . ILE A 1 176 ? 2.881 0.166 -12.487 1.00 94.94 176 ILE A CA 1
ATOM 1383 C C . ILE A 1 176 ? 1.764 0.451 -11.471 1.00 94.94 176 ILE A C 1
ATOM 1385 O O . ILE A 1 176 ? 1.999 0.486 -10.259 1.00 94.94 176 ILE A O 1
ATOM 1389 N N . LEU A 1 177 ? 0.521 0.637 -11.939 1.00 93.81 177 LEU A N 1
ATOM 1390 C CA . LEU A 1 177 ? -0.628 0.850 -11.054 1.00 93.81 177 LEU A CA 1
ATOM 1391 C C . LEU A 1 177 ? -0.872 -0.357 -10.136 1.00 93.81 177 LEU A C 1
ATOM 1393 O O . LEU A 1 177 ? -1.186 -0.176 -8.952 1.00 93.81 177 LEU A O 1
ATOM 1397 N N . LEU A 1 178 ? -0.748 -1.575 -10.667 1.00 94.25 178 LEU A N 1
ATOM 1398 C CA . LEU A 1 178 ? -0.927 -2.799 -9.896 1.00 94.25 178 LEU A CA 1
ATOM 1399 C C . LEU A 1 178 ? 0.179 -2.956 -8.848 1.00 94.25 178 LEU A C 1
ATOM 1401 O O . LEU A 1 178 ? -0.155 -3.080 -7.671 1.00 94.25 178 LEU A O 1
ATOM 1405 N N . PHE A 1 179 ? 1.452 -2.831 -9.235 1.00 95.75 179 PHE A N 1
ATOM 1406 C CA . PHE A 1 179 ? 2.603 -2.814 -8.329 1.00 95.75 179 PHE A CA 1
ATOM 1407 C C . PHE A 1 179 ? 2.398 -1.817 -7.187 1.00 95.75 179 PHE A C 1
ATOM 1409 O O . PHE A 1 179 ? 2.449 -2.182 -6.012 1.00 95.75 179 PHE A O 1
ATOM 1416 N N . ALA A 1 180 ? 2.077 -0.559 -7.509 1.00 92.81 180 ALA A N 1
ATOM 1417 C CA . ALA A 1 180 ? 1.874 0.481 -6.505 1.00 92.81 180 ALA A CA 1
ATOM 1418 C C . ALA A 1 180 ? 0.738 0.130 -5.533 1.00 92.81 180 ALA A C 1
ATOM 1420 O O . ALA A 1 180 ? 0.813 0.428 -4.337 1.00 92.81 180 ALA A O 1
ATOM 1421 N N . THR A 1 181 ? -0.317 -0.516 -6.034 1.00 90.25 181 THR A N 1
ATOM 1422 C CA . THR A 1 181 ? -1.457 -0.909 -5.209 1.00 90.25 181 THR A CA 1
ATOM 1423 C C . THR A 1 181 ? -1.130 -2.106 -4.317 1.00 90.25 181 THR A C 1
ATOM 1425 O O . THR A 1 181 ? -1.399 -2.022 -3.117 1.00 90.25 181 THR A O 1
ATOM 1428 N N . MET A 1 182 ? -0.482 -3.146 -4.852 1.00 91.44 182 MET A N 1
ATOM 1429 C CA . MET A 1 182 ? 0.002 -4.311 -4.096 1.00 91.44 182 MET A CA 1
ATOM 1430 C C . MET A 1 182 ? 1.004 -3.899 -3.019 1.00 91.44 182 MET A C 1
ATOM 1432 O O . MET A 1 182 ? 0.860 -4.246 -1.846 1.00 91.44 182 MET A O 1
ATOM 1436 N N . ASN A 1 183 ? 1.955 -3.036 -3.372 1.00 91.31 183 ASN A N 1
ATOM 1437 C CA . ASN A 1 183 ? 2.917 -2.503 -2.422 1.00 91.31 183 ASN A CA 1
ATOM 1438 C C . ASN A 1 183 ? 2.241 -1.679 -1.311 1.00 91.31 183 ASN A C 1
ATOM 1440 O O . ASN A 1 183 ? 2.604 -1.783 -0.143 1.00 91.31 183 ASN A O 1
ATOM 1444 N N . SER A 1 184 ? 1.197 -0.902 -1.635 1.00 83.25 184 SER A N 1
ATOM 1445 C CA . SER A 1 184 ? 0.431 -0.153 -0.624 1.00 83.25 184 SER A CA 1
ATOM 1446 C C . SER A 1 184 ? -0.370 -1.036 0.342 1.00 83.25 184 SER A C 1
ATOM 1448 O O . SER A 1 184 ? -0.752 -0.566 1.418 1.00 83.25 184 SER A O 1
ATOM 1450 N N . ASN A 1 185 ? -0.614 -2.292 -0.040 1.00 80.94 185 ASN A N 1
ATOM 1451 C CA . ASN A 1 185 ? -1.261 -3.314 0.776 1.00 80.94 185 ASN A CA 1
ATOM 1452 C C . ASN A 1 185 ? -0.254 -4.183 1.561 1.00 80.94 185 ASN A C 1
ATOM 1454 O O . ASN A 1 185 ? -0.683 -5.122 2.222 1.00 80.94 185 ASN A O 1
ATOM 1458 N N . ASP A 1 186 ? 1.044 -3.840 1.548 1.00 83.44 186 ASP A N 1
ATOM 1459 C CA . ASP A 1 186 ? 2.140 -4.573 2.216 1.00 83.44 186 ASP A CA 1
ATOM 1460 C C . ASP A 1 186 ? 2.394 -5.985 1.645 1.00 83.44 186 ASP A C 1
ATOM 1462 O O . ASP A 1 186 ? 2.944 -6.854 2.317 1.00 83.44 186 ASP A O 1
ATOM 1466 N N . GLU A 1 187 ? 2.011 -6.221 0.385 1.00 87.75 187 GLU A N 1
ATOM 1467 C CA . GLU A 1 187 ? 2.160 -7.529 -0.279 1.00 87.75 187 GLU A CA 1
ATOM 1468 C C . GLU A 1 187 ? 3.539 -7.711 -0.930 1.00 87.75 187 GLU A C 1
ATOM 1470 O O . GLU A 1 187 ? 3.969 -8.838 -1.155 1.00 87.75 187 GLU A O 1
ATOM 1475 N N . LEU A 1 188 ? 4.249 -6.611 -1.211 1.00 92.94 188 LEU A N 1
ATOM 1476 C CA . LEU A 1 188 ? 5.539 -6.631 -1.916 1.00 92.94 188 LEU A CA 1
ATOM 1477 C C . LEU A 1 188 ? 6.737 -6.248 -1.035 1.00 92.94 188 LEU A C 1
ATOM 1479 O O . LEU A 1 188 ? 7.864 -6.622 -1.334 1.00 92.94 188 LEU A O 1
ATOM 1483 N N . GLY A 1 189 ? 6.524 -5.542 0.079 1.00 93.19 189 GLY A N 1
ATOM 1484 C CA . GLY A 1 189 ? 7.596 -5.218 1.028 1.00 93.19 189 GLY A CA 1
ATOM 1485 C C . GLY A 1 189 ? 8.624 -4.188 0.537 1.00 93.19 189 GLY A C 1
ATOM 1486 O O . GLY A 1 189 ? 9.739 -4.159 1.065 1.00 93.19 189 GLY A O 1
ATOM 1487 N N . PHE A 1 190 ? 8.261 -3.339 -0.429 1.00 96.44 190 PHE A N 1
ATOM 1488 C CA . PHE A 1 190 ? 9.105 -2.251 -0.923 1.00 96.44 190 PHE A CA 1
ATOM 1489 C C . PHE A 1 190 ? 8.670 -0.885 -0.377 1.00 96.44 190 PHE A C 1
ATOM 1491 O O . PHE A 1 190 ? 7.498 -0.622 -0.106 1.00 96.44 190 PHE A O 1
ATOM 1498 N N . SER A 1 191 ? 9.605 0.057 -0.304 1.00 93.69 191 SER A N 1
ATOM 1499 C CA . SER A 1 191 ? 9.305 1.488 -0.220 1.00 93.69 191 SER A CA 1
ATOM 1500 C C . SER A 1 191 ? 9.803 2.181 -1.480 1.00 93.69 191 SER A C 1
ATOM 1502 O O . SER A 1 191 ? 11.004 2.222 -1.720 1.00 93.69 191 SER A O 1
ATOM 1504 N N . VAL A 1 192 ? 8.894 2.751 -2.270 1.00 94.50 192 VAL A N 1
ATOM 1505 C CA . VAL A 1 192 ? 9.240 3.451 -3.517 1.00 94.50 192 VAL A CA 1
ATOM 1506 C C . VAL A 1 192 ? 9.871 4.810 -3.199 1.00 94.50 192 VAL A C 1
ATOM 1508 O O . VAL A 1 192 ? 9.257 5.613 -2.494 1.00 94.50 192 VAL A O 1
ATOM 1511 N N . GLU A 1 193 ? 11.080 5.069 -3.706 1.00 92.62 193 GLU A N 1
ATOM 1512 C CA . GLU A 1 193 ? 11.742 6.379 -3.612 1.00 92.62 193 GLU A CA 1
ATOM 1513 C C . GLU A 1 193 ? 11.399 7.263 -4.818 1.00 92.62 193 GLU A C 1
ATOM 1515 O O . GLU A 1 193 ? 11.024 8.423 -4.639 1.00 92.62 193 GLU A O 1
ATOM 1520 N N . SER A 1 194 ? 11.483 6.716 -6.034 1.00 92.25 194 SER A N 1
ATOM 1521 C CA . SER A 1 194 ? 11.176 7.434 -7.275 1.00 92.25 194 SER A CA 1
ATOM 1522 C C . SER A 1 194 ? 10.691 6.496 -8.376 1.00 92.25 194 SER A C 1
ATOM 1524 O O . SER A 1 194 ? 11.084 5.332 -8.411 1.00 92.25 194 SER A O 1
ATOM 1526 N N . ILE A 1 195 ? 9.874 7.039 -9.280 1.00 91.56 195 ILE A N 1
ATOM 1527 C CA . ILE A 1 195 ? 9.526 6.458 -10.582 1.00 91.56 195 ILE A CA 1
ATOM 1528 C C . ILE A 1 195 ? 9.866 7.520 -11.634 1.00 91.56 195 ILE A C 1
ATOM 1530 O O . ILE A 1 195 ? 9.548 8.695 -11.423 1.00 91.56 195 ILE A O 1
ATOM 1534 N N . ALA A 1 196 ? 10.528 7.129 -12.716 1.00 85.75 196 ALA A N 1
ATOM 1535 C CA . ALA A 1 196 ? 10.996 7.992 -13.790 1.00 85.75 196 ALA A CA 1
ATOM 1536 C C . ALA A 1 196 ? 10.560 7.450 -15.158 1.00 85.75 196 ALA A C 1
ATOM 1538 O O . ALA A 1 196 ? 10.179 6.296 -15.283 1.00 85.75 196 ALA A O 1
ATOM 1539 N N . ASP A 1 197 ? 10.622 8.310 -16.174 1.00 82.44 197 ASP A N 1
ATOM 1540 C CA . ASP A 1 197 ? 10.403 7.961 -17.587 1.00 82.44 197 ASP A CA 1
ATOM 1541 C C . ASP A 1 197 ? 11.757 7.665 -18.263 1.00 82.44 197 ASP A C 1
ATOM 1543 O O . ASP A 1 197 ? 12.121 8.250 -19.283 1.00 82.44 197 ASP A O 1
ATOM 1547 N N . ALA A 1 198 ? 12.596 6.889 -17.573 1.00 85.12 198 ALA A N 1
ATOM 1548 C CA . ALA A 1 198 ? 13.953 6.559 -17.986 1.00 85.12 198 ALA A CA 1
ATOM 1549 C C . ALA A 1 198 ? 14.409 5.276 -17.294 1.00 85.12 198 ALA A C 1
ATOM 1551 O O . ALA A 1 198 ? 14.210 5.136 -16.093 1.00 85.12 198 ALA A O 1
ATOM 1552 N N . PHE A 1 199 ? 15.112 4.419 -18.032 1.00 89.94 199 PHE A N 1
ATOM 1553 C CA . PHE A 1 199 ? 15.685 3.187 -17.503 1.00 89.94 199 PHE A CA 1
ATOM 1554 C C . PHE A 1 199 ? 16.776 3.443 -16.437 1.00 89.94 199 PHE A C 1
ATOM 1556 O O . PHE A 1 199 ? 17.725 4.195 -16.716 1.00 89.94 199 PHE A O 1
ATOM 1563 N N . PRO A 1 200 ? 16.742 2.750 -15.280 1.00 90.12 200 PRO A N 1
ATOM 1564 C CA . PRO A 1 200 ? 15.644 1.904 -14.794 1.00 90.12 200 PRO A CA 1
ATOM 1565 C C . PRO A 1 200 ? 14.452 2.725 -14.287 1.00 90.12 200 PRO A C 1
ATOM 1567 O O . PRO A 1 200 ? 14.654 3.734 -13.604 1.00 90.12 200 PRO A O 1
ATOM 1570 N N . ASP A 1 201 ? 13.233 2.250 -14.539 1.00 94.94 201 ASP A N 1
ATOM 1571 C CA . ASP A 1 201 ? 11.988 2.980 -14.265 1.00 94.94 201 ASP A CA 1
ATOM 1572 C C . ASP A 1 201 ? 11.805 3.410 -12.807 1.00 94.94 201 ASP A C 1
ATOM 1574 O O . ASP A 1 201 ? 11.166 4.429 -12.530 1.00 94.94 201 ASP A O 1
ATOM 1578 N N . ALA A 1 202 ? 12.308 2.640 -11.839 1.00 97.31 202 ALA A N 1
ATOM 1579 C CA . ALA A 1 202 ? 12.114 2.955 -10.431 1.00 97.31 202 ALA A CA 1
ATOM 1580 C C . ALA A 1 202 ? 13.303 2.628 -9.532 1.00 97.31 202 ALA A C 1
ATOM 1582 O O . ALA A 1 202 ? 14.053 1.677 -9.734 1.00 97.31 202 ALA A O 1
ATOM 1583 N N . LEU A 1 203 ? 13.405 3.410 -8.455 1.00 97.75 203 LEU A N 1
ATOM 1584 C CA . LEU A 1 203 ? 14.288 3.155 -7.325 1.00 97.75 203 LEU A CA 1
ATOM 1585 C C . LEU A 1 203 ? 13.438 2.869 -6.090 1.00 97.75 203 LEU A C 1
ATOM 1587 O O . LEU A 1 203 ? 12.577 3.670 -5.705 1.00 97.75 203 LEU A O 1
ATOM 1591 N N . VAL A 1 204 ? 13.704 1.739 -5.441 1.00 98.06 204 VAL A N 1
ATOM 1592 C CA . VAL A 1 204 ? 13.000 1.306 -4.233 1.00 98.06 204 VAL A CA 1
ATOM 1593 C C . VAL A 1 204 ? 13.972 0.928 -3.120 1.00 98.06 204 VAL A C 1
ATOM 1595 O O . VAL A 1 204 ? 15.147 0.650 -3.353 1.00 98.06 204 VAL A O 1
ATOM 1598 N N . VAL A 1 205 ? 13.460 0.879 -1.894 1.00 97.56 205 VAL A N 1
ATOM 1599 C CA . VAL A 1 205 ? 14.102 0.225 -0.751 1.00 97.56 205 VAL A CA 1
ATOM 1600 C C . VAL A 1 205 ? 13.376 -1.090 -0.475 1.00 97.56 205 VAL A C 1
ATOM 1602 O O . VAL A 1 205 ? 12.190 -1.085 -0.147 1.00 97.56 205 VAL A O 1
ATOM 1605 N N . ASP A 1 206 ? 14.084 -2.207 -0.604 1.00 97.88 206 ASP A N 1
ATOM 1606 C CA . ASP A 1 206 ? 13.598 -3.565 -0.365 1.00 97.88 206 ASP A CA 1
ATOM 1607 C C . ASP A 1 206 ? 13.800 -3.983 1.096 1.00 97.88 206 ASP A C 1
ATOM 1609 O O . ASP A 1 206 ? 14.928 -4.022 1.591 1.00 97.88 206 ASP A O 1
ATOM 1613 N N . TYR A 1 207 ? 12.699 -4.307 1.779 1.00 95.94 207 TYR A N 1
ATOM 1614 C CA . TYR A 1 207 ? 12.668 -4.748 3.176 1.00 95.94 207 TYR A CA 1
ATOM 1615 C C . TYR A 1 207 ? 12.300 -6.230 3.339 1.00 95.94 207 TYR A C 1
ATOM 1617 O O . TYR A 1 207 ? 11.993 -6.666 4.455 1.00 95.94 207 TYR A O 1
ATOM 1625 N N . ARG A 1 208 ? 12.252 -7.019 2.259 1.00 95.19 208 ARG A N 1
ATOM 1626 C CA . ARG A 1 208 ? 11.841 -8.435 2.306 1.00 95.19 208 ARG A CA 1
ATOM 1627 C C . ARG A 1 208 ? 12.832 -9.297 3.083 1.00 95.19 208 ARG A C 1
ATOM 1629 O O . ARG A 1 208 ? 12.408 -10.096 3.910 1.00 95.19 208 ARG A O 1
ATOM 1636 N N . ALA A 1 209 ? 14.134 -9.079 2.890 1.00 95.12 209 ALA A N 1
ATOM 1637 C CA . ALA A 1 209 ? 15.180 -9.800 3.619 1.00 95.12 209 ALA A CA 1
ATOM 1638 C C . ALA A 1 209 ? 15.356 -9.312 5.070 1.00 95.12 209 ALA A C 1
ATOM 1640 O O . ALA A 1 209 ? 15.647 -10.103 5.965 1.00 95.12 209 ALA A O 1
ATOM 1641 N N . ASN A 1 210 ? 15.190 -8.007 5.320 1.00 93.69 210 ASN A N 1
ATOM 1642 C CA . ASN A 1 210 ? 15.321 -7.414 6.650 1.00 93.69 210 ASN A CA 1
ATOM 1643 C C . ASN A 1 210 ? 14.400 -6.191 6.797 1.00 93.69 210 ASN A C 1
ATOM 1645 O O . ASN A 1 210 ? 14.555 -5.187 6.104 1.00 93.69 210 ASN A O 1
ATOM 1649 N N . ARG A 1 211 ? 13.461 -6.264 7.749 1.00 87.81 211 ARG A N 1
ATOM 1650 C CA . ARG A 1 211 ? 12.455 -5.217 8.003 1.00 87.81 211 ARG A CA 1
ATOM 1651 C C . ARG A 1 211 ? 13.015 -3.946 8.651 1.00 87.81 211 ARG A C 1
ATOM 1653 O O . ARG A 1 211 ? 12.382 -2.902 8.552 1.00 87.81 211 ARG A O 1
ATOM 1660 N N . GLU A 1 212 ? 14.173 -4.016 9.302 1.00 90.50 212 GLU A N 1
ATOM 1661 C CA . GLU A 1 212 ? 14.812 -2.872 9.972 1.00 90.50 212 GLU A CA 1
ATOM 1662 C C . GLU A 1 212 ? 15.886 -2.208 9.104 1.00 90.50 212 GLU A C 1
ATOM 1664 O O . GLU A 1 212 ? 16.178 -1.023 9.266 1.00 90.50 212 GLU A O 1
ATOM 1669 N N . ARG A 1 213 ? 16.458 -2.953 8.151 1.00 93.12 213 ARG A N 1
ATOM 1670 C CA . ARG A 1 213 ? 17.528 -2.479 7.272 1.00 93.12 213 ARG A CA 1
ATOM 1671 C C . ARG A 1 213 ? 17.261 -2.878 5.825 1.00 93.12 213 ARG A C 1
ATOM 1673 O O . ARG A 1 213 ? 17.654 -3.957 5.394 1.00 93.12 213 ARG A O 1
ATOM 1680 N N . GLY A 1 214 ? 16.622 -1.976 5.087 1.00 95.12 214 GLY A N 1
ATOM 1681 C CA . GLY A 1 214 ? 16.328 -2.182 3.674 1.00 95.12 214 GLY A CA 1
ATOM 1682 C C . GLY A 1 214 ? 17.530 -1.952 2.753 1.00 95.12 214 GLY A C 1
ATOM 1683 O O . GLY A 1 214 ? 18.503 -1.289 3.128 1.00 95.12 214 GLY A O 1
ATOM 1684 N N . VAL A 1 215 ? 17.449 -2.496 1.539 1.00 98.00 215 VAL A N 1
ATOM 1685 C CA . VAL A 1 215 ? 18.488 -2.416 0.499 1.00 98.00 215 VAL A CA 1
ATOM 1686 C C . VAL A 1 215 ? 17.935 -1.674 -0.713 1.00 98.00 215 VAL A C 1
ATOM 1688 O O . VAL A 1 215 ? 16.809 -1.931 -1.125 1.00 98.00 215 VAL A O 1
ATOM 1691 N N . LYS A 1 216 ? 18.704 -0.742 -1.288 1.00 98.19 216 LYS A N 1
ATOM 1692 C CA . LYS A 1 216 ? 18.285 -0.046 -2.512 1.00 98.19 216 LYS A CA 1
ATOM 1693 C C . LYS A 1 216 ? 18.303 -0.994 -3.706 1.00 98.19 216 LYS A C 1
ATOM 1695 O O . LYS A 1 216 ? 19.269 -1.739 -3.860 1.00 98.19 216 LYS A O 1
ATOM 1700 N N . LYS A 1 217 ? 17.250 -0.940 -4.517 1.00 98.19 217 LYS A N 1
ATOM 1701 C CA . LYS A 1 217 ? 17.050 -1.779 -5.698 1.00 98.19 217 LYS A CA 1
ATOM 1702 C C . LYS A 1 217 ? 16.459 -0.968 -6.843 1.00 98.19 217 LYS A C 1
ATOM 1704 O O . LYS A 1 217 ? 15.577 -0.140 -6.609 1.00 98.19 217 LYS A O 1
ATOM 1709 N N . TYR A 1 218 ? 16.948 -1.215 -8.051 1.00 98.38 218 TYR A N 1
ATOM 1710 C CA . TYR A 1 218 ? 16.382 -0.675 -9.280 1.00 98.38 218 TYR A CA 1
ATOM 1711 C C . TYR A 1 218 ? 15.386 -1.661 -9.882 1.00 98.38 218 TYR A C 1
ATOM 1713 O O . TYR A 1 218 ? 15.676 -2.856 -9.973 1.00 98.38 218 TYR A O 1
ATOM 1721 N N . ILE A 1 219 ? 14.222 -1.150 -10.275 1.00 98.38 219 ILE A N 1
ATOM 1722 C CA . ILE A 1 219 ? 13.154 -1.920 -10.910 1.00 98.38 219 ILE A CA 1
ATOM 1723 C C . ILE A 1 219 ? 12.946 -1.393 -12.326 1.00 98.38 219 ILE A C 1
ATOM 1725 O O . ILE A 1 219 ? 12.893 -0.178 -12.509 1.00 98.38 219 ILE A O 1
ATOM 1729 N N . GLU A 1 220 ? 12.780 -2.308 -13.276 1.00 98.19 220 GLU A N 1
ATOM 1730 C CA . GLU A 1 220 ? 12.184 -2.026 -14.583 1.00 98.19 220 GLU A CA 1
ATOM 1731 C C . GLU A 1 220 ? 10.771 -2.607 -14.652 1.00 98.19 220 GLU A C 1
ATOM 1733 O O . GLU A 1 220 ? 10.566 -3.764 -14.263 1.00 98.19 220 GLU A O 1
ATOM 1738 N N . PHE A 1 221 ? 9.800 -1.820 -15.125 1.00 97.62 221 PHE A N 1
ATOM 1739 C CA . PHE A 1 221 ? 8.422 -2.268 -15.286 1.00 97.62 221 PHE A CA 1
ATOM 1740 C C . PHE A 1 221 ? 8.154 -2.704 -16.715 1.00 97.62 221 PHE A C 1
ATOM 1742 O O . PHE A 1 221 ? 8.281 -1.933 -17.656 1.00 97.62 221 PHE A O 1
ATOM 1749 N N . GLU A 1 222 ? 7.659 -3.925 -16.876 1.00 96.44 222 GLU A N 1
ATOM 1750 C CA . GLU A 1 222 ? 7.393 -4.471 -18.201 1.00 96.44 222 GLU A CA 1
ATOM 1751 C C . GLU A 1 222 ? 6.025 -5.142 -18.279 1.00 96.44 222 GLU A C 1
ATOM 1753 O O . GLU A 1 222 ? 5.545 -5.762 -17.331 1.00 96.44 222 GLU A O 1
ATOM 1758 N N . PHE A 1 223 ? 5.361 -5.088 -19.434 1.00 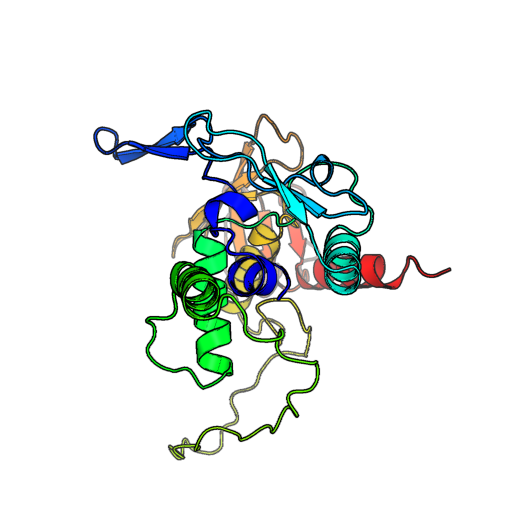95.62 223 PHE A N 1
ATOM 1759 C CA . PHE A 1 223 ? 4.153 -5.899 -19.601 1.00 95.62 223 PHE A CA 1
ATOM 1760 C C . PHE A 1 223 ? 4.501 -7.397 -19.656 1.00 95.62 223 PHE A C 1
ATOM 1762 O O . PHE A 1 223 ? 3.888 -8.214 -18.965 1.00 95.62 223 PHE A O 1
ATOM 1769 N N . LEU A 1 224 ? 5.524 -7.751 -20.431 1.00 94.81 224 LEU A N 1
ATOM 1770 C CA . LEU A 1 224 ? 6.098 -9.093 -20.510 1.00 94.81 224 LEU A CA 1
ATOM 1771 C C . LEU A 1 224 ? 7.571 -9.018 -20.129 1.00 94.81 224 LEU A C 1
ATOM 1773 O O . LEU A 1 224 ? 8.264 -8.149 -20.642 1.00 94.81 224 LEU A O 1
ATOM 1777 N N . SER A 1 225 ? 8.090 -9.937 -19.313 1.00 97.38 225 SER A N 1
ATOM 1778 C CA . SER A 1 225 ? 9.517 -9.895 -18.941 1.00 97.38 225 SER A CA 1
ATOM 1779 C C . SER A 1 225 ? 10.474 -9.896 -20.145 1.00 97.38 225 SER A C 1
ATOM 1781 O O . SER A 1 225 ? 11.558 -9.331 -20.064 1.00 97.38 225 SER A O 1
ATOM 1783 N N . SER A 1 226 ? 10.080 -10.497 -21.276 1.00 96.50 226 SER A N 1
ATOM 1784 C CA . SER A 1 226 ? 10.875 -10.521 -22.508 1.00 96.50 226 SER A CA 1
ATOM 1785 C C . SER A 1 226 ? 11.023 -9.144 -23.153 1.00 96.50 226 SER A C 1
ATOM 1787 O O . SER A 1 226 ? 11.935 -8.947 -23.958 1.00 96.50 226 SER A O 1
ATOM 1789 N N . ASN A 1 227 ? 10.159 -8.182 -22.815 1.00 95.44 227 ASN A N 1
ATOM 1790 C CA . ASN A 1 227 ? 10.270 -6.813 -23.306 1.00 95.44 227 ASN A CA 1
ATOM 1791 C C . ASN A 1 227 ? 11.532 -6.118 -22.789 1.00 95.44 227 ASN A C 1
ATOM 1793 O O . ASN A 1 227 ? 12.148 -5.403 -23.572 1.00 95.44 227 ASN A O 1
ATOM 1797 N N . PHE A 1 228 ? 12.009 -6.460 -21.586 1.00 95.75 228 PHE A N 1
ATOM 1798 C CA . PHE A 1 228 ? 13.287 -5.967 -21.064 1.00 95.75 228 PHE A CA 1
ATOM 1799 C C . PHE A 1 228 ? 14.431 -6.206 -22.066 1.00 95.75 228 PHE A C 1
ATOM 1801 O O . PHE A 1 228 ? 15.206 -5.310 -22.404 1.00 95.75 228 PHE A O 1
ATOM 1808 N N . ALA A 1 229 ? 14.498 -7.431 -22.602 1.00 93.94 229 ALA A N 1
ATOM 1809 C CA . ALA A 1 229 ? 15.478 -7.810 -23.612 1.00 93.94 229 ALA A CA 1
ATOM 1810 C C . ALA A 1 229 ? 15.209 -7.135 -24.967 1.00 93.94 229 ALA A C 1
ATOM 1812 O O . ALA A 1 229 ? 16.148 -6.699 -25.631 1.00 93.94 229 ALA A O 1
ATOM 1813 N N . LYS A 1 230 ? 13.937 -7.009 -25.380 1.00 93.69 230 LYS A N 1
ATOM 1814 C CA . LYS A 1 230 ? 13.557 -6.341 -26.643 1.00 93.69 230 LYS A CA 1
ATOM 1815 C C . LYS A 1 230 ? 13.916 -4.855 -26.648 1.00 93.69 230 LYS A C 1
ATOM 1817 O O . LYS A 1 230 ? 14.295 -4.336 -27.693 1.00 93.69 230 LYS A O 1
ATOM 1822 N N . HIS A 1 231 ? 13.814 -4.190 -25.502 1.00 89.75 231 HIS A N 1
ATOM 1823 C CA . HIS A 1 231 ? 14.214 -2.798 -25.311 1.00 89.75 231 HIS A CA 1
ATOM 1824 C C . HIS A 1 231 ? 15.735 -2.626 -25.163 1.00 89.75 231 HIS A C 1
ATOM 1826 O O . HIS A 1 231 ? 16.226 -1.499 -25.113 1.00 89.75 231 HIS A O 1
ATOM 1832 N N . ASN A 1 232 ? 16.499 -3.728 -25.165 1.00 93.25 232 ASN A N 1
ATOM 1833 C CA . ASN A 1 232 ? 17.956 -3.741 -25.042 1.00 93.25 232 ASN A CA 1
ATOM 1834 C C . ASN A 1 232 ? 18.445 -3.078 -23.738 1.00 93.25 232 ASN A C 1
ATOM 1836 O O . ASN A 1 232 ? 19.460 -2.373 -23.721 1.00 93.25 232 ASN A O 1
ATOM 1840 N N . HIS A 1 233 ? 17.705 -3.292 -22.647 1.00 93.69 233 HIS A N 1
ATOM 1841 C CA . HIS A 1 233 ? 18.100 -2.850 -21.316 1.00 93.69 233 HIS A CA 1
ATOM 1842 C C . HIS A 1 233 ? 19.281 -3.664 -20.788 1.00 93.69 233 HIS A C 1
ATOM 1844 O O . HIS A 1 233 ? 19.416 -4.854 -21.060 1.00 93.69 233 HIS A O 1
ATOM 1850 N N . ASP A 1 234 ? 20.150 -3.002 -20.025 1.00 94.75 234 ASP A N 1
ATOM 1851 C CA . ASP A 1 234 ? 21.367 -3.593 -19.469 1.00 94.75 234 ASP A CA 1
ATOM 1852 C C . ASP A 1 234 ? 21.056 -4.314 -18.140 1.00 94.75 234 ASP A C 1
ATOM 1854 O O . ASP A 1 234 ? 20.780 -3.638 -17.141 1.00 94.75 234 ASP A O 1
ATOM 1858 N N . PRO A 1 235 ? 21.141 -5.661 -18.072 1.00 94.50 235 PRO A N 1
ATOM 1859 C CA . PRO A 1 235 ? 20.887 -6.424 -16.848 1.00 94.50 235 PRO A CA 1
ATOM 1860 C C . PRO A 1 235 ? 21.798 -6.057 -15.673 1.00 94.50 235 PRO A C 1
ATOM 1862 O O . PRO A 1 235 ? 21.485 -6.400 -14.539 1.00 94.50 235 PRO A O 1
ATOM 1865 N N . ALA A 1 236 ? 22.937 -5.399 -15.913 1.00 94.81 236 ALA A N 1
ATOM 1866 C CA . ALA A 1 236 ? 23.853 -4.982 -14.853 1.00 94.81 236 ALA A CA 1
ATOM 1867 C C . ALA A 1 236 ? 23.403 -3.698 -14.133 1.00 94.81 236 ALA A C 1
ATOM 1869 O O . ALA A 1 236 ? 23.945 -3.364 -13.079 1.00 94.81 236 ALA A O 1
ATOM 1870 N N . LYS A 1 237 ? 22.440 -2.959 -14.699 1.00 95.38 237 LYS A N 1
ATOM 1871 C CA . LYS A 1 237 ? 21.934 -1.685 -14.155 1.00 95.38 237 LYS A CA 1
ATOM 1872 C C . LYS A 1 237 ? 20.556 -1.801 -13.510 1.00 95.38 237 LYS A C 1
ATOM 1874 O O . LYS A 1 237 ? 20.052 -0.810 -12.992 1.00 95.38 237 LYS A O 1
ATOM 1879 N N . CYS A 1 238 ? 19.961 -2.985 -13.547 1.00 97.00 238 CYS A N 1
ATOM 1880 C CA . CYS A 1 238 ? 18.660 -3.277 -12.972 1.00 97.00 238 CYS A CA 1
ATOM 1881 C C . CYS A 1 238 ? 18.800 -4.457 -12.008 1.00 97.00 238 CYS A C 1
ATOM 1883 O O . CYS A 1 238 ? 19.633 -5.335 -12.223 1.00 97.00 238 CYS A O 1
ATOM 1885 N N . ASP A 1 239 ? 18.016 -4.470 -10.935 1.00 98.31 239 ASP A N 1
ATOM 1886 C CA . ASP A 1 239 ? 17.994 -5.594 -10.002 1.00 98.31 239 ASP A CA 1
ATOM 1887 C C . ASP A 1 239 ? 16.759 -6.482 -10.203 1.00 98.31 239 ASP A C 1
ATOM 1889 O O . ASP A 1 239 ? 16.825 -7.691 -9.978 1.00 98.31 239 ASP A O 1
ATOM 1893 N N . ILE A 1 240 ? 15.625 -5.872 -10.564 1.00 98.50 240 ILE A N 1
ATOM 1894 C CA . ILE A 1 240 ? 14.308 -6.508 -10.560 1.00 98.50 240 ILE A CA 1
ATOM 1895 C C . ILE A 1 240 ? 13.548 -6.134 -11.836 1.00 98.50 240 ILE A C 1
ATOM 1897 O O . ILE A 1 240 ? 13.392 -4.957 -12.146 1.00 98.50 240 ILE A O 1
ATOM 1901 N N . ILE A 1 241 ? 12.992 -7.126 -12.524 1.00 98.44 241 ILE A N 1
ATOM 1902 C CA . ILE A 1 241 ? 11.937 -6.927 -13.518 1.00 98.44 241 ILE A CA 1
ATOM 1903 C C . ILE A 1 241 ? 10.599 -7.146 -12.817 1.00 98.44 241 ILE A C 1
ATOM 1905 O O . ILE A 1 241 ? 10.283 -8.267 -12.411 1.00 98.44 241 ILE A O 1
ATOM 1909 N N . ASP A 1 242 ? 9.796 -6.095 -12.689 1.00 98.31 242 ASP A N 1
ATOM 1910 C CA . ASP A 1 242 ? 8.405 -6.218 -12.258 1.00 98.31 242 ASP A CA 1
ATOM 1911 C C . ASP A 1 242 ? 7.511 -6.253 -13.496 1.00 98.31 242 ASP A C 1
ATOM 1913 O O . ASP A 1 242 ? 7.483 -5.315 -14.293 1.00 98.31 242 ASP A O 1
ATOM 1917 N N . CYS A 1 243 ? 6.819 -7.372 -13.703 1.00 98.00 243 CYS A N 1
ATOM 1918 C CA . CYS A 1 243 ? 6.033 -7.572 -14.908 1.00 98.00 243 CYS A CA 1
ATOM 1919 C C . CYS A 1 243 ? 4.647 -8.143 -14.653 1.00 98.00 243 CYS A C 1
ATOM 1921 O O . CYS A 1 243 ? 4.378 -8.801 -13.644 1.00 98.00 243 CYS A O 1
ATOM 1923 N N . TRP A 1 244 ? 3.739 -7.940 -15.613 1.00 97.25 244 TRP A N 1
ATOM 1924 C CA . TRP A 1 244 ? 2.469 -8.659 -15.574 1.00 97.25 244 TRP A CA 1
ATOM 1925 C C . TRP A 1 244 ? 2.704 -10.165 -15.715 1.00 97.25 244 TRP A C 1
ATOM 1927 O O . TRP A 1 244 ? 2.222 -10.934 -14.882 1.00 97.25 244 TRP A O 1
ATOM 1937 N N . GLU A 1 245 ? 3.452 -10.594 -16.732 1.00 96.56 245 GLU A N 1
ATOM 1938 C CA . GLU A 1 245 ? 3.704 -12.007 -17.014 1.00 96.56 245 GLU A CA 1
ATOM 1939 C C . GLU A 1 245 ? 5.172 -12.274 -17.362 1.00 96.56 245 GLU A C 1
ATOM 1941 O O . GLU A 1 245 ? 5.773 -11.583 -18.183 1.00 96.56 245 GLU A O 1
ATOM 1946 N N . HIS A 1 246 ? 5.734 -13.309 -16.733 1.00 97.62 246 HIS A N 1
ATOM 1947 C CA . HIS A 1 246 ? 7.079 -13.781 -17.029 1.00 97.62 246 HIS A CA 1
ATOM 1948 C C . HIS A 1 246 ? 7.042 -14.798 -18.176 1.00 97.62 246 HIS A C 1
ATOM 1950 O O . HIS A 1 246 ? 6.447 -15.867 -18.049 1.00 97.62 246 HIS A O 1
ATOM 1956 N N . ASP A 1 247 ? 7.670 -14.437 -19.290 1.00 97.06 247 ASP A N 1
ATOM 1957 C CA . ASP A 1 247 ? 7.758 -15.196 -20.542 1.00 97.06 247 ASP A CA 1
ATOM 1958 C C . ASP A 1 247 ? 9.205 -15.338 -21.063 1.00 97.06 247 ASP A C 1
ATOM 1960 O O . ASP A 1 247 ? 9.427 -15.903 -22.134 1.00 97.06 247 ASP A O 1
ATOM 1964 N N . TRP A 1 248 ? 10.198 -14.819 -20.331 1.00 97.31 248 TRP A N 1
ATOM 1965 C CA . TRP A 1 248 ? 11.593 -14.795 -20.765 1.00 97.31 248 TRP A CA 1
ATOM 1966 C C . TRP A 1 248 ? 12.396 -15.954 -20.169 1.00 97.31 248 TRP A C 1
ATOM 1968 O O . TRP A 1 248 ? 12.964 -15.843 -19.087 1.00 97.31 248 TRP A O 1
ATOM 1978 N N . ASN A 1 249 ? 12.466 -17.067 -20.902 1.00 94.69 249 ASN A N 1
ATOM 1979 C CA . ASN A 1 249 ? 13.155 -18.283 -20.446 1.00 94.69 249 ASN A CA 1
ATOM 1980 C C . ASN A 1 249 ? 14.671 -18.104 -20.255 1.00 94.69 249 ASN A C 1
ATOM 1982 O O . ASN A 1 249 ? 15.249 -18.741 -19.380 1.00 94.69 249 ASN A O 1
ATOM 1986 N N . ASP A 1 250 ? 15.297 -17.229 -21.046 1.00 94.75 250 ASP A N 1
ATOM 1987 C CA . ASP A 1 250 ? 16.739 -16.946 -20.997 1.00 94.75 250 ASP A CA 1
ATOM 1988 C C . ASP A 1 250 ? 17.072 -15.740 -20.097 1.00 94.75 250 ASP A C 1
ATOM 1990 O O . ASP A 1 250 ? 18.108 -15.095 -20.270 1.00 94.75 250 ASP A O 1
ATOM 1994 N N . CYS A 1 251 ? 16.179 -15.392 -19.162 1.00 95.62 251 CYS A N 1
ATOM 1995 C CA . CYS A 1 251 ? 16.399 -14.292 -18.229 1.00 95.62 251 CYS A CA 1
ATOM 1996 C C . CYS A 1 251 ? 17.667 -14.545 -17.387 1.00 95.62 251 CYS A C 1
ATOM 1998 O O . CYS A 1 251 ? 17.792 -15.614 -16.778 1.00 95.62 251 CYS A O 1
ATOM 2000 N N . PRO A 1 252 ? 18.607 -13.582 -17.314 1.00 94.88 252 PRO A N 1
ATOM 2001 C CA . PRO A 1 252 ? 19.817 -13.720 -16.517 1.00 94.88 252 PRO A CA 1
ATOM 2002 C C . PRO A 1 252 ? 19.510 -14.041 -15.046 1.00 94.88 252 PRO A C 1
ATOM 2004 O O . PRO A 1 252 ? 18.632 -13.410 -14.456 1.00 94.88 252 PRO A O 1
ATOM 2007 N N . PRO A 1 253 ? 20.259 -14.957 -14.404 1.00 92.56 253 PRO A N 1
ATOM 2008 C CA . PRO A 1 253 ? 19.976 -15.399 -13.035 1.00 92.56 253 PRO A CA 1
ATOM 2009 C C . PRO A 1 253 ? 20.227 -14.318 -11.973 1.00 92.56 253 PRO A C 1
ATOM 2011 O O . PRO A 1 253 ? 19.840 -14.483 -10.819 1.00 92.56 253 PRO A O 1
ATOM 2014 N N . ASN A 1 254 ? 20.913 -13.232 -12.334 1.00 92.25 254 ASN A N 1
ATOM 2015 C CA . ASN A 1 254 ? 21.146 -12.081 -11.465 1.00 92.25 254 ASN A CA 1
ATOM 2016 C C . ASN A 1 254 ? 19.987 -11.071 -11.466 1.00 92.25 254 ASN A C 1
ATOM 2018 O O . ASN A 1 254 ? 20.021 -10.155 -10.647 1.00 92.25 254 ASN A O 1
ATOM 2022 N N . LEU A 1 255 ? 19.005 -11.218 -12.362 1.00 96.88 255 LEU A N 1
ATOM 2023 C CA . LEU A 1 255 ? 17.783 -10.420 -12.363 1.00 96.88 255 LEU A CA 1
ATOM 2024 C C . LEU A 1 255 ? 16.675 -11.181 -11.645 1.00 96.88 255 LEU A C 1
ATOM 2026 O O . LEU A 1 255 ? 16.317 -12.300 -12.012 1.00 96.88 255 LEU A O 1
ATOM 2030 N N . GLU A 1 256 ? 16.106 -10.556 -10.624 1.00 98.00 256 GLU A N 1
ATOM 2031 C CA . GLU A 1 256 ? 14.888 -11.061 -10.009 1.00 98.00 256 GLU A CA 1
ATOM 2032 C C . GLU A 1 256 ? 13.688 -10.733 -10.905 1.00 98.00 256 GLU A C 1
ATOM 2034 O O . GLU A 1 256 ? 13.564 -9.607 -11.377 1.00 98.00 256 GLU A O 1
ATOM 2039 N N . VAL A 1 257 ? 12.769 -11.681 -11.108 1.00 98.25 257 VAL A N 1
ATOM 2040 C CA . VAL A 1 257 ? 11.520 -11.418 -11.838 1.00 98.25 257 VAL A CA 1
ATOM 2041 C C . VAL A 1 257 ? 10.326 -11.548 -10.904 1.00 98.25 257 VAL A C 1
ATOM 2043 O O . VAL A 1 257 ? 10.048 -12.623 -10.371 1.00 98.25 257 VAL A O 1
ATOM 2046 N N . ILE A 1 258 ? 9.579 -10.458 -10.752 1.00 98.06 258 ILE A N 1
ATOM 2047 C CA . ILE A 1 258 ? 8.322 -10.412 -10.008 1.00 98.06 258 ILE A CA 1
ATOM 2048 C C . ILE A 1 258 ? 7.176 -10.412 -11.021 1.00 98.06 258 ILE A C 1
ATOM 2050 O O . ILE A 1 258 ? 6.900 -9.409 -11.671 1.00 98.06 258 ILE A O 1
ATOM 2054 N N . ALA A 1 259 ? 6.496 -11.553 -11.161 1.00 97.81 259 ALA A N 1
ATOM 2055 C CA . ALA A 1 259 ? 5.348 -11.699 -12.055 1.00 97.81 259 ALA A CA 1
ATOM 2056 C C . ALA A 1 259 ? 4.024 -11.485 -11.300 1.00 97.81 259 ALA A C 1
ATOM 2058 O O . ALA A 1 259 ? 3.505 -12.397 -10.644 1.00 97.81 259 ALA A O 1
ATOM 2059 N N . LEU A 1 260 ? 3.430 -10.296 -11.428 1.00 97.19 260 LEU A N 1
ATOM 2060 C CA . LEU A 1 260 ? 2.230 -9.898 -10.680 1.00 97.19 260 LEU A CA 1
ATOM 2061 C C . LEU A 1 260 ? 1.015 -10.797 -10.970 1.00 97.19 260 LEU A C 1
ATOM 2063 O O . LEU A 1 260 ? 0.196 -11.049 -10.084 1.00 97.19 260 LEU A O 1
ATOM 2067 N N . LYS A 1 261 ? 0.903 -11.351 -12.188 1.00 95.31 261 LYS A N 1
ATOM 2068 C CA . LYS A 1 261 ? -0.146 -12.324 -12.548 1.00 95.31 261 LYS A CA 1
ATOM 2069 C C . LYS A 1 261 ? -0.081 -13.594 -11.703 1.00 95.31 261 LYS A C 1
ATOM 2071 O O . LYS A 1 261 ? -1.129 -14.181 -11.423 1.00 95.31 261 LYS A O 1
ATOM 2076 N N . THR A 1 262 ? 1.121 -14.048 -11.360 1.00 94.81 262 THR A N 1
ATOM 2077 C CA . THR A 1 262 ? 1.334 -15.236 -10.526 1.00 94.81 262 THR A CA 1
ATOM 2078 C C . THR A 1 262 ? 1.045 -14.905 -9.072 1.00 94.81 262 THR A C 1
ATOM 2080 O O . THR A 1 262 ? 0.255 -15.610 -8.447 1.00 94.81 262 THR A O 1
ATOM 2083 N N . LEU A 1 263 ? 1.551 -13.769 -8.591 1.00 93.38 263 LEU A N 1
ATOM 2084 C CA . LEU A 1 263 ? 1.347 -13.329 -7.215 1.00 93.38 263 LEU A CA 1
ATOM 2085 C C . LEU A 1 263 ? -0.140 -13.142 -6.867 1.00 93.38 263 LEU A C 1
ATOM 2087 O O . LEU A 1 263 ? -0.592 -13.600 -5.823 1.00 93.38 263 LEU A O 1
ATOM 2091 N N . ILE A 1 264 ? -0.948 -12.563 -7.766 1.00 88.56 264 ILE A N 1
ATOM 2092 C CA . ILE A 1 264 ? -2.407 -12.472 -7.561 1.00 88.56 264 ILE A CA 1
ATOM 2093 C C . ILE A 1 264 ? -3.036 -13.859 -7.386 1.00 88.56 264 ILE A C 1
ATOM 2095 O O . ILE A 1 264 ? -3.845 -14.055 -6.482 1.00 88.56 264 ILE A O 1
ATOM 2099 N N . LYS A 1 265 ? -2.667 -14.835 -8.227 1.00 88.25 265 LYS A N 1
ATOM 2100 C CA . LYS A 1 265 ? -3.212 -16.199 -8.122 1.00 88.25 265 LYS A CA 1
ATOM 2101 C C . LYS A 1 265 ? -2.821 -16.859 -6.800 1.00 88.25 265 LYS A C 1
ATOM 2103 O O . LYS A 1 265 ? -3.592 -17.655 -6.269 1.00 88.25 265 LYS A O 1
ATOM 2108 N N . GLU A 1 266 ? -1.626 -16.579 -6.294 1.00 88.44 266 GLU A N 1
ATOM 2109 C CA . GLU A 1 266 ? -1.150 -17.091 -5.007 1.00 88.44 266 GLU A CA 1
ATOM 2110 C C . GLU A 1 266 ? -1.934 -16.471 -3.848 1.00 88.44 266 GLU A C 1
ATOM 2112 O O . GLU A 1 266 ? -2.491 -17.207 -3.036 1.00 88.44 266 GLU A O 1
ATOM 2117 N N . LEU A 1 267 ? -2.113 -15.148 -3.847 1.00 79.44 267 LEU A N 1
ATOM 2118 C CA . LEU A 1 267 ? -2.920 -14.435 -2.850 1.00 79.44 267 LEU A CA 1
ATOM 2119 C C . LEU A 1 267 ? -4.386 -14.902 -2.839 1.00 79.44 267 LEU A C 1
ATOM 2121 O O . LEU A 1 267 ? -4.989 -15.073 -1.774 1.00 79.44 267 LEU A O 1
ATOM 2125 N N . GLU A 1 268 ? -4.969 -15.157 -4.015 1.00 75.44 268 GLU A N 1
ATOM 2126 C CA . GLU A 1 268 ? -6.298 -15.765 -4.137 1.00 75.44 268 GLU A CA 1
ATOM 2127 C C . GLU A 1 268 ? -6.320 -17.158 -3.489 1.00 75.44 268 GLU A C 1
ATOM 2129 O O . GLU A 1 268 ? -7.184 -17.450 -2.658 1.00 75.44 268 GLU A O 1
ATOM 2134 N N . ARG A 1 269 ? -5.346 -18.019 -3.811 1.00 76.88 269 ARG A N 1
ATOM 2135 C CA . ARG A 1 269 ? -5.251 -19.371 -3.237 1.00 76.88 269 ARG A CA 1
ATOM 2136 C C . ARG A 1 269 ? -5.087 -19.353 -1.724 1.00 76.88 269 ARG A C 1
ATOM 2138 O O . ARG A 1 269 ? -5.717 -20.168 -1.063 1.00 76.88 269 ARG A O 1
ATOM 2145 N N . GLU A 1 270 ? -4.303 -18.445 -1.160 1.00 71.75 270 GLU A N 1
ATOM 2146 C CA . GLU A 1 270 ? -4.149 -18.319 0.294 1.00 71.75 270 GLU A CA 1
ATOM 2147 C C . GLU A 1 270 ? -5.451 -17.865 0.967 1.00 71.75 270 GLU A C 1
ATOM 2149 O O . GLU A 1 270 ? -5.863 -18.409 1.999 1.00 71.75 270 GLU A O 1
ATOM 2154 N N . THR A 1 271 ? -6.153 -16.922 0.336 1.00 59.53 271 THR A N 1
ATOM 2155 C CA . THR A 1 271 ? -7.423 -16.382 0.836 1.00 59.53 271 THR A CA 1
ATOM 2156 C C . THR A 1 271 ? -8.539 -17.435 0.828 1.00 59.53 271 THR A C 1
ATOM 2158 O O . THR A 1 271 ? -9.339 -17.486 1.765 1.00 59.53 271 THR A O 1
ATOM 2161 N N . PHE A 1 272 ? -8.588 -18.307 -0.186 1.00 52.47 272 PHE A N 1
ATOM 2162 C CA . PHE A 1 272 ? -9.642 -19.322 -0.349 1.00 52.47 272 PHE A CA 1
ATOM 2163 C C . PHE A 1 272 ? -9.239 -20.746 0.086 1.00 52.47 272 PHE A C 1
ATOM 2165 O O . PHE A 1 272 ? -10.105 -21.587 0.318 1.00 52.47 272 PHE A O 1
ATOM 2172 N N . GLY A 1 273 ? -7.945 -21.031 0.245 1.00 47.03 273 GLY A N 1
ATOM 2173 C CA . GLY A 1 273 ? -7.389 -22.359 0.536 1.00 47.03 273 GLY A CA 1
ATOM 2174 C C . GLY A 1 273 ? -7.342 -22.749 2.015 1.00 47.03 273 GLY A C 1
ATOM 2175 O O . GLY A 1 273 ? -7.049 -23.898 2.327 1.00 47.03 273 GLY A O 1
ATOM 2176 N N . THR A 1 274 ? -7.687 -21.843 2.937 1.00 42.94 274 THR A N 1
ATOM 2177 C CA . THR A 1 274 ? -7.728 -22.133 4.389 1.00 42.94 274 THR A CA 1
ATOM 2178 C C . THR A 1 274 ? -9.097 -22.670 4.857 1.00 42.94 274 THR A C 1
ATOM 2180 O O . THR A 1 274 ? -9.441 -22.567 6.033 1.00 42.94 274 THR A O 1
ATOM 2183 N N . SER A 1 275 ? -9.903 -23.217 3.941 1.00 37.22 275 SER A N 1
ATOM 2184 C CA . SER A 1 275 ? -11.150 -23.937 4.248 1.00 37.22 275 SER A CA 1
ATOM 2185 C C . SER A 1 275 ? -11.010 -25.413 3.871 1.00 37.22 275 SER A C 1
ATOM 2187 O O . SER A 1 275 ? -11.520 -25.850 2.841 1.00 37.22 275 SER A O 1
ATOM 2189 N N . ARG A 1 276 ? -10.288 -26.172 4.694 1.00 34.53 276 ARG A N 1
ATOM 2190 C CA . ARG A 1 276 ? -10.456 -27.621 4.850 1.00 34.53 276 ARG A CA 1
ATOM 2191 C C . ARG A 1 276 ? -10.342 -27.962 6.324 1.00 34.53 276 ARG A C 1
ATOM 2193 O O . ARG A 1 276 ? -9.498 -27.322 6.991 1.00 34.53 276 ARG A O 1
#

Radius of gyration: 22.89 Å; chains: 1; bounding box: 56×51×63 Å

Secondary structure (DSSP, 8-state):
-HHHHHHHHH---HHHHH---SEEEETTTTEEEE---S----BGGGB-SSEEEEPPGGGPPPEEEE--HHHHHHHHHHHTT--SSBSS---HHHHHHHHHHHHHHTT--SS---HHHHHHHHHHTTTS----S-------PPP-------S-------EEEETTEEE--SSHHHHHHHHHHHHHTTSS-EEEEEE-SSSS-EEEEE-SS-SSS-EEEEEEEEEEHHHHHHTT--TTS-SEEEEEE---TT--TTSEEEEHHHHHHHHHHHHHHT--